Protein 3OQV (pdb70)

Foldseek 3Di:
DAAEEEAEAELQDPCDFLVNLLLVVVVCLVPYQAYEYEYELPLQLLLVVQLPDDSVVSVVVSVVSVVVVVVSNVVSLVVVNPPSVSYHYYYLVVLCPDPLLVVLLVVLVCCCVPPPQQVVLLQQLLCLCLCRDDDDGHDDDPSSSVSSSVSSSSCVSCQQPVCSSVVIQAYEYEDEPSHSVVSSVPTDDPDHRDHRYHYHYDDSVVSVVVD

B-factor: mean 37.39, std 11.3, range [19.03, 80.14]

Nearest PDB structures (foldseek):
  3oqv-assembly1_A  TM=1.005E+00  e=9.064E-40  Streptomyces noursei
  4q24-assembly1_A  TM=9.552E-01  e=2.285E-30  Streptomyces noursei
  2x9q-assembly3_A  TM=8.615E-01  e=7.062E-17  Mycobacterium tuberculosis H37Rv
  2x9q-assembly3_B  TM=8.420E-01  e=9.611E-14  Mycobacterium tuberculosis H37Rv
  3oqj-assembly2_B  TM=8.227E-01  e=4.365E-14  Bacillus licheniformis DSM 13 = ATCC 14580

Sequence (211 aa):
RGEHALIGISAGNSYFSQKNTVMLLQWAGQRFERTDVVYVDTHIDEMLIADGRSAQEAERSVKRTLKDLRRRLRRSLESVGDHAERFRVRSLSELQETPEYRRAVRERTDRAFEEDAEFATACEDMVRAVVMNRPGDGVGISAEHLRAGLNYVLAEAPLFADSPGVFSVPSSVLCYHIDTPITAFLSRREGFRAAEGQAYVVVRPQELADAA

Structure (mmCIF, N/CA/C/O backbone):
data_3OQV
#
_entry.id   3OQV
#
_cell.length_a   97.170
_cell.length_b   97.170
_cell.length_c   45.460
_cell.angle_alpha   90.00
_cell.angle_beta   90.00
_cell.angle_gamma   90.00
#
_symmetry.space_group_name_H-M   'I 4'
#
loop_
_entity.id
_entity.type
_entity.pdbx_description
1 polymer AlbC
2 non-polymer 'DITHIANE DIOL'
3 non-polymer 'PHOSPHATE ION'
4 water water
#
loop_
_atom_site.group_PDB
_atom_site.id
_atom_site.type_symbol
_atom_site.label_atom_id
_atom_site.label_alt_id
_atom_site.label_comp_id
_atom_site.label_asym_id
_atom_site.label_entity_id
_atom_site.label_seq_id
_atom_site.pdbx_PDB_ins_code
_atom_site.Cartn_x
_atom_site.Cartn_y
_atom_site.Cartn_z
_atom_site.occupancy
_atom_site.B_iso_or_equiv
_atom_site.auth_seq_id
_atom_site.auth_comp_id
_atom_site.auth_asym_id
_atom_site.auth_atom_id
_atom_site.pdbx_PDB_model_num
ATOM 1 N N . ARG A 1 28 ? -14.866 -11.833 -0.406 1.00 54.48 28 ARG A N 1
ATOM 2 C CA . ARG A 1 28 ? -16.192 -11.154 -0.419 1.00 53.25 28 ARG A CA 1
ATOM 3 C C . ARG A 1 28 ? -17.341 -12.138 -0.181 1.00 52.75 28 ARG A C 1
ATOM 4 O O . ARG A 1 28 ? -18.321 -11.799 0.480 1.00 54.74 28 ARG A O 1
ATOM 6 N N . GLY A 1 29 ? -17.228 -13.349 -0.726 1.00 49.09 29 GLY A N 1
ATOM 7 C CA . GLY A 1 29 ? -18.237 -14.386 -0.498 1.00 45.84 29 GLY A CA 1
ATOM 8 C C . GLY A 1 29 ? -18.284 -14.842 0.953 1.00 43.29 29 GLY A C 1
ATOM 9 O O . GLY A 1 29 ? -17.335 -14.613 1.709 1.00 44.64 29 GLY A O 1
ATOM 10 N N . GLU A 1 30 ? -19.384 -15.479 1.354 1.00 38.92 30 GLU A N 1
ATOM 11 C CA . GLU A 1 30 ? -19.546 -15.901 2.750 1.00 36.74 30 GLU A CA 1
ATOM 12 C C . GLU A 1 30 ? -18.754 -17.174 3.055 1.00 32.75 30 GLU A C 1
ATOM 13 O O . GLU A 1 30 ? -17.880 -17.183 3.928 1.00 33.89 30 GLU A O 1
ATOM 19 N N . HIS A 1 31 ? -19.148 -18.273 2.425 1.00 28.01 31 HIS A N 1
ATOM 20 C CA . HIS A 1 31 ? -18.655 -19.583 2.825 1.00 25.68 31 HIS A CA 1
ATOM 21 C C . HIS A 1 31 ? -18.448 -20.456 1.603 1.00 26.05 31 HIS A C 1
ATOM 22 O O . HIS A 1 31 ? -19.312 -20.519 0.728 1.00 26.03 31 HIS A O 1
ATOM 29 N N . ALA A 1 32 ? -17.329 -21.171 1.574 1.00 23.56 32 ALA A N 1
ATOM 30 C CA . ALA A 1 32 ? -17.129 -22.234 0.597 1.00 25.78 32 ALA A CA 1
ATOM 31 C C . ALA A 1 32 ? -16.928 -23.570 1.282 1.00 25.09 32 ALA A C 1
ATOM 32 O O . ALA A 1 32 ? -16.331 -23.659 2.368 1.00 24.87 32 ALA A O 1
ATOM 34 N N . LEU A 1 33 ? -17.421 -24.615 0.631 1.00 23.74 33 LEU A N 1
ATOM 35 C CA . LEU A 1 33 ? -17.103 -25.976 1.018 1.00 22.00 33 LEU A CA 1
ATOM 36 C C . LEU A 1 33 ? -16.249 -26.649 -0.067 1.00 22.64 33 LEU A C 1
ATOM 37 O O . LEU A 1 33 ? -16.609 -26.662 -1.251 1.00 20.22 33 LEU A O 1
ATOM 42 N N . ILE A 1 34 ? -15.112 -27.193 0.351 1.00 20.80 34 ILE A N 1
ATOM 43 C CA . ILE A 1 34 ? -14.287 -28.050 -0.506 1.00 23.43 34 ILE A CA 1
ATOM 44 C C . ILE A 1 34 ? -14.335 -29.483 -0.002 1.00 24.39 34 ILE A C 1
ATOM 45 O O . ILE A 1 34 ? -13.783 -29.789 1.063 1.00 22.26 34 ILE A O 1
ATOM 50 N N . GLY A 1 35 ? -15.104 -30.322 -0.695 1.00 25.13 35 GLY A N 1
ATOM 51 C CA . GLY A 1 35 ? -15.256 -31.708 -0.305 1.00 24.82 35 GLY A CA 1
ATOM 52 C C . GLY A 1 35 ? -14.248 -32.540 -1.065 1.00 28.32 35 GLY A C 1
ATOM 53 O O . GLY A 1 35 ? -14.050 -32.337 -2.261 1.00 29.03 35 GLY A O 1
ATOM 54 N N . ILE A 1 36 ? -13.529 -33.395 -0.340 1.00 26.48 36 ILE A N 1
ATOM 55 C CA . ILE A 1 36 ? -12.431 -34.155 -0.907 1.00 26.95 36 ILE A CA 1
ATOM 56 C C . ILE A 1 36 ? -12.716 -35.639 -0.708 1.00 27.76 36 ILE A C 1
ATOM 57 O O . ILE A 1 36 ? -12.677 -36.133 0.409 1.00 25.23 36 ILE A O 1
ATOM 62 N N . SER A 1 37 ? -13.067 -36.335 -1.783 1.00 29.26 37 SER A N 1
ATOM 63 C CA . SER A 1 37 ? -13.302 -37.759 -1.687 1.00 32.82 37 SER A CA 1
ATOM 64 C C . SER A 1 37 ? -11.984 -38.498 -1.834 1.00 35.32 37 SER A C 1
ATOM 65 O O . SER A 1 37 ? -11.051 -37.999 -2.455 1.00 37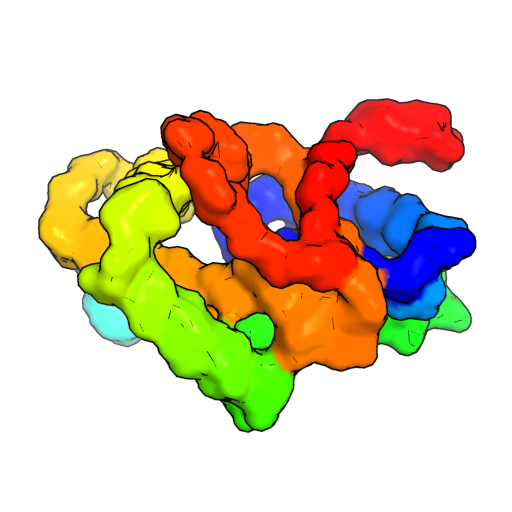.40 37 SER A O 1
ATOM 68 N N . ALA A 1 38 ? -11.903 -39.676 -1.232 1.00 39.03 38 ALA A N 1
ATOM 69 C CA . ALA A 1 38 ? -10.718 -40.505 -1.365 1.00 42.78 38 ALA A CA 1
ATOM 70 C C . ALA A 1 38 ? -10.549 -40.964 -2.815 1.00 45.70 38 ALA A C 1
ATOM 71 O O . ALA A 1 38 ? -9.436 -41.245 -3.256 1.00 49.36 38 ALA A O 1
ATOM 73 N N . GLY A 1 39 ? -11.640 -40.944 -3.578 1.00 46.67 39 GLY A N 1
ATOM 74 C CA . GLY A 1 39 ? -11.586 -41.251 -5.010 1.00 50.29 39 GLY A CA 1
ATOM 75 C C . GLY A 1 39 ? -10.948 -40.175 -5.878 1.00 50.36 39 GLY A C 1
ATOM 76 O O . GLY A 1 39 ? -10.192 -40.481 -6.797 1.00 51.50 39 GLY A O 1
ATOM 77 N N . ASN A 1 40 ? -11.259 -38.913 -5.591 1.00 49.27 40 ASN A N 1
ATOM 78 C CA . ASN A 1 40 ? -11.260 -37.855 -6.612 1.00 47.30 40 ASN A CA 1
ATOM 79 C C . ASN A 1 40 ? -9.846 -37.401 -6.988 1.00 47.67 40 ASN A C 1
ATOM 80 O O . ASN A 1 40 ? -9.204 -36.672 -6.231 1.00 45.06 40 ASN A O 1
ATOM 85 N N . SER A 1 41 ? -9.345 -37.858 -8.134 1.00 46.94 41 SER A N 1
ATOM 86 C CA . SER A 1 41 ? -7.917 -37.721 -8.417 1.00 49.33 41 SER A CA 1
ATOM 87 C C . SER A 1 41 ? -7.554 -36.287 -8.816 1.00 50.24 41 SER A C 1
ATOM 88 O O . SER A 1 41 ? -6.378 -35.943 -8.939 1.00 51.89 41 SER A O 1
ATOM 91 N N . TYR A 1 42 ? -8.569 -35.440 -8.958 1.00 47.45 42 TYR A N 1
ATOM 92 C CA . TYR A 1 42 ? -8.362 -34.005 -9.047 0.50 47.95 42 TYR A CA 1
ATOM 93 C C . TYR A 1 42 ? -7.477 -33.502 -7.919 1.00 46.32 42 TYR A C 1
ATOM 94 O O . TYR A 1 42 ? -6.673 -32.591 -8.114 1.00 46.45 42 TYR A O 1
ATOM 103 N N . PHE A 1 43 ? -7.637 -34.092 -6.737 1.00 45.48 43 PHE A N 1
ATOM 104 C CA . PHE A 1 43 ? -7.007 -33.574 -5.520 1.00 44.64 43 PHE A CA 1
ATOM 105 C C . PHE A 1 43 ? -5.598 -34.135 -5.305 1.00 45.47 43 PHE A C 1
ATOM 106 O O . PHE A 1 43 ? -5.311 -34.797 -4.304 1.00 43.87 43 PHE A O 1
ATOM 114 N N . SER A 1 44 ? -4.727 -33.863 -6.271 1.00 45.13 44 SER A N 1
ATOM 115 C CA . SER A 1 44 ? -3.292 -33.779 -6.027 1.00 44.53 44 SER A CA 1
ATOM 116 C C . SER A 1 44 ? -2.949 -32.618 -5.096 1.00 44.57 44 SER A C 1
ATOM 117 O O . SER A 1 44 ? -3.737 -31.681 -4.927 1.00 42.46 44 SER A O 1
ATOM 120 N N . GLN A 1 45 ? -1.737 -32.640 -4.553 1.00 44.59 45 GLN A N 1
ATOM 121 C CA . GLN A 1 45 ? -1.252 -31.499 -3.792 1.00 45.18 45 GLN A CA 1
ATOM 122 C C . GLN A 1 45 ? -1.306 -30.215 -4.612 1.00 45.62 45 GLN A C 1
ATOM 123 O O . GLN A 1 45 ? -1.805 -29.192 -4.137 1.00 44.92 45 GLN A O 1
ATOM 129 N N . LYS A 1 46 ? -0.780 -30.268 -5.833 1.00 44.47 46 LYS A N 1
ATOM 130 C CA . LYS A 1 46 ? -0.785 -29.103 -6.706 1.00 45.66 46 LYS A CA 1
ATOM 131 C C . LYS A 1 46 ? -2.179 -28.508 -6.846 1.00 43.93 46 LYS A C 1
ATOM 132 O O . LYS A 1 46 ? -2.365 -27.302 -6.691 1.00 44.50 46 LYS A O 1
ATOM 138 N N . ASN A 1 47 ? -3.158 -29.353 -7.150 1.00 41.49 47 ASN A N 1
ATOM 139 C CA . ASN A 1 47 ? -4.518 -28.875 -7.370 1.00 41.17 47 ASN A CA 1
ATOM 140 C C . ASN A 1 47 ? -5.205 -28.423 -6.086 1.00 38.51 47 ASN A C 1
ATOM 141 O O . ASN A 1 47 ? -6.010 -27.487 -6.101 1.00 39.58 47 ASN A O 1
ATOM 146 N N . THR A 1 48 ? -4.895 -29.099 -4.984 1.00 36.56 48 THR A N 1
ATOM 147 C CA . THR A 1 48 ? -5.417 -28.713 -3.680 1.00 35.37 48 THR A CA 1
ATOM 148 C C . THR A 1 48 ? -4.941 -27.316 -3.299 1.00 36.92 48 THR A C 1
ATOM 149 O O . THR A 1 48 ? -5.751 -26.447 -2.951 1.00 34.79 48 THR A O 1
ATOM 153 N N . VAL A 1 49 ? -3.644 -27.075 -3.464 1.00 35.27 49 VAL A N 1
ATOM 154 C CA . VAL A 1 49 ? -3.065 -25.787 -3.106 1.00 37.48 49 VAL A CA 1
ATOM 155 C C . VAL A 1 49 ? -3.712 -24.638 -3.874 1.00 37.95 49 VAL A C 1
ATOM 156 O O . VAL A 1 49 ? -4.106 -23.633 -3.278 1.00 37.42 49 VAL A O 1
ATOM 160 N N . MET A 1 50 ? -3.854 -24.799 -5.188 1.00 37.37 50 MET A N 1
ATOM 161 C CA . MET A 1 50 ? -4.457 -23.750 -6.010 1.00 37.77 50 MET A CA 1
ATOM 162 C C . MET A 1 50 ? -5.904 -23.481 -5.597 1.00 36.15 50 MET A C 1
ATOM 163 O O . MET A 1 50 ? -6.346 -22.333 -5.565 1.00 35.79 50 MET A O 1
ATOM 168 N N . LEU A 1 51 ? -6.638 -24.545 -5.292 1.00 32.39 51 LEU A N 1
ATOM 169 C CA . LEU A 1 51 ? -8.029 -24.418 -4.888 1.00 32.64 51 LEU A CA 1
ATOM 170 C C . LEU A 1 51 ? -8.170 -23.731 -3.526 1.00 32.81 51 LEU A C 1
ATOM 171 O O . LEU A 1 51 ? -9.022 -22.855 -3.345 1.00 29.99 51 LEU A O 1
ATOM 176 N N . LEU A 1 52 ? -7.345 -24.143 -2.569 1.00 30.15 52 LEU A N 1
ATOM 177 C CA . LEU A 1 52 ? -7.288 -23.484 -1.270 1.00 31.39 52 LEU A CA 1
ATOM 178 C C . LEU A 1 52 ? -6.995 -21.990 -1.395 1.00 33.86 52 LEU A C 1
ATOM 179 O O . LEU A 1 52 ? -7.613 -21.167 -0.711 1.00 32.26 52 LEU A O 1
ATOM 184 N N . GLN A 1 53 ? -6.050 -21.641 -2.264 1.00 35.58 53 GLN A N 1
ATOM 185 C CA . GLN A 1 53 ? -5.670 -20.248 -2.445 1.00 37.65 53 GLN A CA 1
ATOM 186 C C . GLN A 1 53 ? -6.824 -19.480 -3.078 1.00 38.07 53 GLN A C 1
ATOM 187 O O . GLN A 1 53 ? -7.174 -18.383 -2.646 1.00 38.38 53 GLN A O 1
ATOM 193 N N . TRP A 1 54 ? -7.409 -20.074 -4.108 1.00 38.52 54 TRP A N 1
ATOM 194 C CA . TRP A 1 54 ? -8.558 -19.490 -4.773 1.00 39.96 54 TRP A CA 1
ATOM 195 C C . TRP A 1 54 ? -9.671 -19.186 -3.777 1.00 40.17 54 TRP A C 1
ATOM 196 O O . TRP A 1 54 ? -10.237 -18.093 -3.788 1.00 40.84 54 TRP A O 1
ATOM 207 N N . ALA A 1 55 ? -9.976 -20.150 -2.912 1.00 39.10 55 ALA A N 1
ATOM 208 C CA . ALA A 1 55 ? -11.074 -19.995 -1.961 1.00 39.01 55 ALA A CA 1
ATOM 209 C C . ALA A 1 55 ? -10.707 -19.018 -0.856 1.00 40.26 55 ALA A C 1
ATOM 210 O O . ALA A 1 55 ? -11.526 -18.183 -0.457 1.00 40.88 55 ALA A O 1
ATOM 212 N N . GLY A 1 56 ? -9.472 -19.122 -0.370 1.00 40.25 56 GLY A N 1
ATOM 213 C CA . GLY A 1 56 ? -8.947 -18.186 0.618 1.00 40.92 56 GLY A CA 1
ATOM 214 C C . GLY A 1 56 ? -9.073 -16.732 0.201 1.00 43.40 56 GLY A C 1
ATOM 215 O O . GLY A 1 56 ? -9.116 -15.837 1.051 1.00 44.37 56 GLY A O 1
ATOM 216 N N . GLN A 1 57 ? -9.113 -16.484 -1.104 1.00 42.54 57 GLN A N 1
ATOM 217 C CA . GLN A 1 57 ? -9.206 -15.111 -1.600 1.00 43.66 57 GLN A CA 1
ATOM 218 C C . GLN A 1 57 ? -10.644 -14.648 -1.783 1.00 42.53 57 GLN A C 1
ATOM 219 O O . GLN A 1 57 ? -10.911 -13.450 -1.825 1.00 43.56 57 GLN A O 1
ATOM 225 N N . ARG A 1 58 ? -11.567 -15.596 -1.908 1.00 37.88 58 ARG A N 1
ATOM 226 C CA . ARG A 1 58 ? -12.919 -15.282 -2.351 1.00 37.44 58 ARG A CA 1
ATOM 227 C C . ARG A 1 58 ? -13.951 -15.412 -1.231 1.00 34.59 58 ARG A C 1
ATOM 228 O O . ARG A 1 58 ? -15.044 -14.856 -1.328 1.00 36.48 58 ARG A O 1
ATOM 236 N N . PHE A 1 59 ? -13.587 -16.101 -0.154 1.00 31.77 59 PHE A N 1
ATOM 237 C CA . PHE A 1 59 ? -14.566 -16.480 0.870 1.00 31.83 59 PHE A CA 1
ATOM 238 C C . PHE A 1 59 ? -14.071 -16.158 2.277 1.00 31.98 59 PHE A C 1
ATOM 239 O O . PHE A 1 59 ? -12.895 -16.344 2.593 1.00 31.33 59 PHE A O 1
ATOM 247 N N . GLU A 1 60 ? -14.975 -15.627 3.094 1.00 31.65 60 GLU A N 1
ATOM 248 C CA . GLU A 1 60 ? -14.709 -15.340 4.503 1.00 31.22 60 GLU A CA 1
ATOM 249 C C . GLU A 1 60 ? -14.360 -16.590 5.297 1.00 32.12 60 GLU A C 1
ATOM 250 O O . GLU A 1 60 ? -13.456 -16.568 6.132 1.00 32.54 60 GLU A O 1
ATOM 252 N N . ARG A 1 61 ? -15.105 -17.667 5.063 1.00 29.85 61 ARG A N 1
ATOM 253 C CA . ARG A 1 61 ? -14.860 -18.938 5.734 1.00 30.76 61 ARG A CA 1
ATOM 254 C C . ARG A 1 61 ? -14.818 -20.065 4.715 1.00 31.22 61 ARG A C 1
ATOM 255 O O . ARG A 1 61 ? -15.528 -20.036 3.718 1.00 29.01 61 ARG A O 1
ATOM 263 N N . THR A 1 62 ? -14.030 -21.094 4.991 1.00 30.34 62 THR A N 1
ATOM 264 C CA . THR A 1 62 ? -13.986 -22.256 4.101 1.00 30.58 62 THR A CA 1
ATOM 265 C C . THR A 1 62 ? -13.911 -23.512 4.950 1.00 31.98 62 THR A C 1
ATOM 266 O O . THR A 1 62 ? -13.095 -23.582 5.880 1.00 32.21 62 THR A O 1
ATOM 270 N N . ASP A 1 63 ? -14.816 -24.458 4.707 1.00 27.60 63 ASP A N 1
ATOM 271 C CA . ASP A 1 63 ? -14.670 -25.783 5.301 1.00 27.87 63 ASP A CA 1
ATOM 272 C C . ASP A 1 63 ? -14.100 -26.756 4.293 1.00 26.90 63 ASP A C 1
ATOM 273 O O . ASP A 1 63 ? -14.466 -26.729 3.123 1.00 25.26 63 ASP A O 1
ATOM 278 N N . VAL A 1 64 ? -13.142 -27.559 4.738 1.00 25.05 64 VAL A N 1
ATOM 279 C CA . VAL A 1 64 ? -12.622 -28.654 3.931 1.00 23.70 64 VAL A CA 1
ATOM 280 C C . VAL A 1 64 ? -13.020 -29.954 4.611 1.00 23.92 64 VAL A C 1
ATOM 281 O O . VAL A 1 64 ? -12.749 -30.158 5.806 1.00 27.41 64 VAL A O 1
ATOM 285 N N . VAL A 1 65 ? -13.781 -30.769 3.898 1.00 22.57 65 VAL A N 1
ATOM 286 C CA . VAL A 1 65 ? -14.283 -32.003 4.467 1.00 21.98 65 VAL A CA 1
ATOM 287 C C . VAL A 1 65 ? -13.778 -33.139 3.605 1.00 24.87 65 VAL A C 1
ATOM 288 O O . VAL A 1 65 ? -14.026 -33.182 2.401 1.00 24.24 65 VAL A O 1
ATOM 292 N N . TYR A 1 66 ? -13.022 -34.042 4.216 1.00 22.16 66 TYR A N 1
ATOM 293 C CA . TYR A 1 66 ? -12.616 -35.234 3.507 1.00 24.49 66 TYR A CA 1
ATOM 294 C C . TYR A 1 66 ? -13.473 -36.440 3.899 1.00 22.92 66 TYR A C 1
ATOM 295 O O . TYR A 1 66 ? -13.882 -36.586 5.052 1.00 21.16 66 TYR A O 1
ATOM 304 N N . VAL A 1 67 ? -13.887 -37.200 2.896 1.00 25.29 67 VAL A N 1
ATOM 305 C CA . VAL A 1 67 ? -14.929 -38.202 3.098 1.00 25.61 67 VAL A CA 1
ATOM 306 C C . VAL A 1 67 ? -14.291 -39.538 3.467 1.00 28.14 67 VAL A C 1
ATOM 307 O O . VAL A 1 67 ? -13.702 -40.214 2.625 1.00 29.45 67 VAL A O 1
ATOM 311 N N . ASP A 1 68 ? -14.396 -39.895 4.739 1.00 26.71 68 ASP A N 1
ATOM 312 C CA . ASP A 1 68 ? -13.703 -41.053 5.282 1.00 28.67 68 ASP A CA 1
ATOM 313 C C . ASP A 1 68 ? -14.693 -42.172 5.597 1.00 29.51 68 ASP A C 1
ATOM 314 O O . ASP A 1 68 ? -14.300 -43.231 6.068 1.00 32.51 68 ASP A O 1
ATOM 319 N N . THR A 1 69 ? -15.960 -41.968 5.244 1.00 28.22 69 THR A N 1
ATOM 320 C CA . THR A 1 69 ? -17.043 -42.818 5.742 1.00 28.59 69 THR A CA 1
ATOM 321 C C . THR A 1 69 ? -17.544 -43.769 4.661 1.00 29.20 69 THR A C 1
ATOM 322 O O . THR A 1 69 ? -17.672 -43.378 3.493 1.00 27.75 69 THR A O 1
ATOM 326 N N . HIS A 1 70 ? -17.852 -45.004 5.059 1.00 27.32 70 HIS A N 1
ATOM 327 C CA . HIS A 1 70 ? -18.579 -45.955 4.208 1.00 29.53 70 HIS 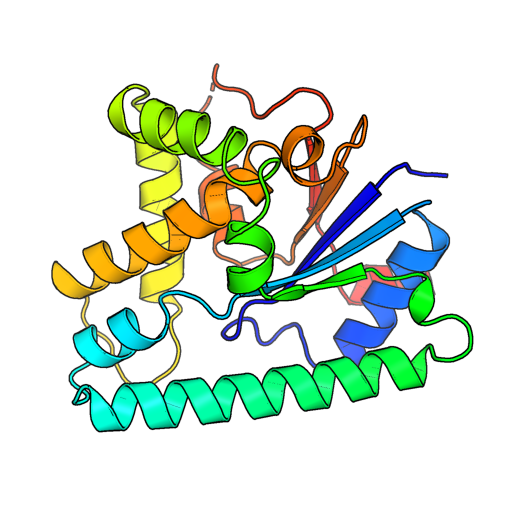A CA 1
ATOM 328 C C . HIS A 1 70 ? -17.741 -46.534 3.071 1.00 30.93 70 HIS A C 1
ATOM 329 O O . HIS A 1 70 ? -18.253 -47.282 2.241 1.00 34.10 70 HIS A O 1
ATOM 336 N N . ILE A 1 71 ? -16.462 -46.170 3.013 1.00 30.56 71 ILE A N 1
ATOM 337 C CA . ILE A 1 71 ? -15.588 -46.643 1.941 1.00 30.26 71 ILE A CA 1
ATOM 338 C C . ILE A 1 71 ? -15.395 -48.147 2.024 1.00 31.45 71 ILE A C 1
ATOM 339 O O . ILE A 1 71 ? -15.357 -48.832 1.003 1.00 31.18 71 ILE A O 1
ATOM 344 N N . ASP A 1 72 ? -15.285 -48.663 3.245 1.00 30.82 72 ASP A N 1
ATOM 345 C CA . ASP A 1 72 ? -15.010 -50.085 3.443 1.00 32.86 72 ASP A CA 1
ATOM 346 C C . ASP A 1 72 ? -16.108 -50.973 2.856 1.00 32.76 72 ASP A C 1
ATOM 347 O O . ASP A 1 72 ? -15.822 -52.018 2.267 1.00 29.94 72 ASP A O 1
ATOM 352 N N . GLU A 1 73 ? -17.355 -50.519 2.948 1.00 32.98 73 GLU A N 1
ATOM 353 C CA . GLU A 1 73 ? -18.489 -51.260 2.396 1.00 31.87 73 GLU A CA 1
ATOM 354 C C . GLU A 1 73 ? -18.367 -51.479 0.893 1.00 32.75 73 GLU A C 1
ATOM 355 O O . GLU A 1 73 ? -18.848 -52.477 0.361 1.00 33.20 73 GLU A O 1
ATOM 361 N N . MET A 1 74 ? -17.736 -50.534 0.205 1.00 32.40 74 MET A N 1
ATOM 362 C CA . MET A 1 74 ? -17.587 -50.627 -1.237 1.00 32.82 74 MET A CA 1
ATOM 363 C C . MET A 1 74 ? -16.506 -51.642 -1.572 1.00 34.28 74 MET A C 1
ATOM 364 O O . MET A 1 74 ? -16.636 -52.410 -2.523 1.00 36.14 74 MET A O 1
ATOM 369 N N . LEU A 1 75 ? -15.440 -51.646 -0.779 1.00 34.60 75 LEU A N 1
ATOM 370 C CA . LEU A 1 75 ? -14.369 -52.618 -0.958 1.00 35.83 75 LEU A CA 1
ATOM 371 C C . LEU A 1 75 ? -14.870 -54.032 -0.682 1.00 36.24 75 LEU A C 1
ATOM 372 O O . LEU A 1 75 ? -14.480 -54.985 -1.354 1.00 38.24 75 LEU A O 1
ATOM 377 N N . ILE A 1 76 ? -15.753 -54.156 0.300 1.00 34.65 76 ILE A N 1
ATOM 378 C CA . ILE A 1 76 ? -16.381 -55.428 0.597 1.00 36.77 76 ILE A CA 1
ATOM 379 C C . ILE A 1 76 ? -17.291 -55.914 -0.533 1.00 39.04 76 ILE A C 1
ATOM 380 O O . ILE A 1 76 ? -17.173 -57.060 -0.976 1.00 38.98 76 ILE A O 1
ATOM 385 N N . ALA A 1 77 ? -18.135 -55.022 -1.050 1.00 37.07 77 ALA A N 1
ATOM 386 C CA . ALA A 1 77 ? -18.853 -55.272 -2.304 1.00 38.21 77 ALA A CA 1
ATOM 387 C C . ALA A 1 77 ? -17.948 -55.834 -3.404 1.00 38.61 77 ALA A C 1
ATOM 388 O O . ALA A 1 77 ? -18.357 -56.706 -4.169 1.00 38.66 77 ALA A O 1
ATOM 390 N N . ASP A 1 78 ? -16.729 -55.310 -3.501 1.00 39.20 78 ASP A N 1
ATOM 391 C CA . ASP A 1 78 ? -15.811 -55.707 -4.560 1.00 41.23 78 ASP A CA 1
ATOM 392 C C . ASP A 1 78 ? -15.257 -57.106 -4.310 1.00 43.48 78 ASP A C 1
ATOM 393 O O . ASP A 1 78 ? -14.791 -57.774 -5.239 1.00 44.56 78 ASP A O 1
ATOM 398 N N . GLY A 1 79 ? -15.303 -57.541 -3.055 1.00 42.52 79 GLY A N 1
ATOM 399 C CA . GLY A 1 79 ? -14.975 -58.922 -2.711 1.00 43.63 79 GLY A CA 1
ATOM 400 C C . GLY A 1 79 ? -13.798 -59.047 -1.761 1.00 42.96 79 GLY A C 1
ATOM 401 O O . GLY A 1 79 ? -13.282 -60.144 -1.543 1.00 41.68 79 GLY A O 1
ATOM 402 N N . ARG A 1 80 ? -13.395 -57.938 -1.147 1.00 41.32 80 ARG A N 1
ATOM 403 C CA . ARG A 1 80 ? -12.384 -57.999 -0.103 1.00 41.15 80 ARG A CA 1
ATOM 404 C C . ARG A 1 80 ? -13.015 -58.388 1.225 1.00 40.26 80 ARG A C 1
ATOM 405 O O . ARG A 1 80 ? -14.160 -58.038 1.505 1.00 39.59 80 ARG A O 1
ATOM 413 N N . SER A 1 81 ? -12.259 -59.114 2.041 1.00 38.38 81 SER A N 1
ATOM 414 C CA . SER A 1 81 ? -12.640 -59.366 3.427 1.00 40.15 81 SER A CA 1
ATOM 415 C C . SER A 1 81 ? -12.761 -58.072 4.218 1.00 39.39 81 SER A C 1
ATOM 416 O O . SER A 1 81 ? -12.287 -57.014 3.786 1.00 39.93 81 SER A O 1
ATOM 419 N N . ALA A 1 82 ? -13.387 -58.157 5.387 1.00 39.69 82 ALA A N 1
ATOM 420 C CA . ALA A 1 82 ? -13.498 -57.005 6.273 1.00 38.54 82 ALA A CA 1
ATOM 421 C C . ALA A 1 82 ? -12.119 -56.493 6.683 1.00 37.93 82 ALA A C 1
ATOM 422 O O . ALA A 1 82 ? -11.889 -55.292 6.737 1.00 38.35 82 ALA A O 1
ATOM 424 N N . GLN A 1 83 ? -11.201 -57.412 6.959 1.00 37.76 83 GLN A N 1
ATOM 425 C CA . GLN A 1 83 ? -9.880 -57.032 7.436 1.00 39.22 83 GLN A CA 1
ATOM 426 C C . GLN A 1 83 ? -9.072 -56.348 6.339 1.00 38.24 83 GLN A C 1
ATOM 427 O O . GLN A 1 83 ? -8.368 -55.369 6.594 1.00 37.46 83 GLN A O 1
ATOM 433 N N . GLU A 1 84 ? -9.174 -56.871 5.121 1.00 37.78 84 GLU A N 1
ATOM 434 C CA . GLU A 1 84 ? -8.514 -56.266 3.970 1.00 37.48 84 GLU A CA 1
ATOM 435 C C . GLU A 1 84 ? -9.053 -54.859 3.711 1.00 35.99 84 GLU A C 1
ATOM 436 O O . GLU A 1 84 ? -8.296 -53.944 3.389 1.00 35.07 84 GLU A O 1
ATOM 442 N N . ALA A 1 85 ? -10.365 -54.698 3.841 1.00 35.16 85 ALA A N 1
ATOM 443 C CA . ALA A 1 85 ? -11.012 -53.427 3.502 1.00 37.44 85 ALA A CA 1
ATOM 444 C C . ALA A 1 85 ? -10.673 -52.346 4.519 1.00 37.41 85 ALA A C 1
ATOM 445 O O . ALA A 1 85 ? -10.472 -51.181 4.159 1.00 37.25 85 ALA A O 1
ATOM 447 N N . GLU A 1 86 ? -10.592 -52.738 5.786 1.00 39.98 86 GLU A N 1
ATOM 448 C CA . GLU A 1 86 ? -10.244 -51.797 6.845 1.00 39.17 86 GLU A CA 1
ATOM 449 C C . GLU A 1 86 ? -8.782 -51.384 6.741 1.00 37.30 86 GLU A C 1
ATOM 450 O O . GLU A 1 86 ? -8.468 -50.200 6.845 1.00 33.73 86 GLU A O 1
ATOM 456 N N . ARG A 1 87 ? -7.911 -52.341 6.404 1.00 35.79 87 ARG A N 1
ATOM 457 C CA . ARG A 1 87 ? -6.513 -52.037 6.105 1.00 35.48 87 ARG A CA 1
ATOM 458 C C . ARG A 1 87 ? -6.379 -51.083 4.913 1.00 33.52 87 ARG A C 1
ATOM 459 O O . ARG A 1 87 ? -5.626 -50.113 4.973 1.00 33.14 87 ARG A O 1
ATOM 467 N N . SER A 1 88 ? -7.083 -51.379 3.823 1.00 32.37 88 SER A N 1
ATOM 468 C CA . SER A 1 88 ? -7.063 -50.513 2.649 1.00 32.33 88 SER A CA 1
ATOM 469 C C . SER A 1 88 ? -7.531 -49.089 2.961 1.00 32.39 88 SER A C 1
ATOM 470 O O . SER A 1 88 ? -6.849 -48.106 2.634 1.00 31.26 88 SER A O 1
ATOM 473 N N . VAL A 1 89 ? -8.683 -48.987 3.613 1.00 31.26 89 VAL A N 1
ATOM 474 C CA . VAL A 1 89 ? -9.242 -47.684 3.973 1.00 30.83 89 VAL A CA 1
ATOM 475 C C . VAL A 1 89 ? -8.284 -46.899 4.858 1.00 30.34 89 VAL A C 1
ATOM 476 O O . VAL A 1 89 ? -7.996 -45.729 4.595 1.00 30.58 89 VAL A O 1
ATOM 480 N N . LYS A 1 90 ? -7.740 -47.561 5.877 1.00 31.45 90 LYS A N 1
ATOM 481 C CA . LYS A 1 90 ? -6.811 -46.896 6.767 1.00 30.24 90 LYS A CA 1
ATOM 482 C C . LYS A 1 90 ? -5.676 -46.289 5.965 1.00 32.57 90 LYS A C 1
ATOM 483 O O . LYS A 1 90 ? -5.250 -45.167 6.235 1.00 30.29 90 LYS A O 1
ATOM 489 N N . ARG A 1 91 ? -5.129 -47.074 5.039 1.00 29.88 91 ARG A N 1
ATOM 490 C CA . ARG A 1 91 ? -3.994 -46.630 4.261 1.00 34.32 91 ARG A CA 1
ATOM 491 C C . ARG A 1 91 ? -4.363 -45.472 3.346 1.00 32.80 91 ARG A C 1
ATOM 492 O O . ARG A 1 91 ? -3.602 -44.519 3.186 1.00 34.34 91 ARG A O 1
ATOM 500 N N . THR A 1 92 ? -5.500 -45.609 2.684 1.00 32.99 92 THR A N 1
ATOM 501 C CA . THR A 1 92 ? -5.992 -44.579 1.772 1.00 33.94 92 THR A CA 1
ATOM 502 C C . THR A 1 92 ? -6.178 -43.264 2.523 1.00 31.54 92 THR A C 1
ATOM 503 O O . THR A 1 92 ? -5.767 -42.199 2.055 1.00 31.79 92 THR A O 1
ATOM 507 N N . LEU A 1 93 ? -6.703 -43.356 3.736 1.00 29.46 93 LEU A N 1
ATOM 508 C CA . LEU A 1 93 ? -6.948 -42.159 4.523 1.00 28.72 93 LEU A CA 1
ATOM 509 C C . LEU A 1 93 ? -5.673 -41.564 5.084 1.00 28.48 93 LEU A C 1
ATOM 510 O O . LEU A 1 93 ? -5.575 -40.349 5.241 1.00 27.55 93 LEU A O 1
ATOM 515 N N . LYS A 1 94 ? -4.688 -42.409 5.388 1.00 28.68 94 LYS A N 1
ATOM 516 C CA . LYS A 1 94 ? -3.388 -41.893 5.786 1.00 30.34 94 LYS A CA 1
ATOM 517 C C . LYS A 1 94 ? -2.772 -41.069 4.668 1.00 27.97 94 LYS A C 1
ATOM 518 O O . LYS A 1 94 ? -2.186 -40.021 4.921 1.00 28.43 94 LYS A O 1
ATOM 524 N N . ASP A 1 95 ? -2.843 -41.580 3.444 1.00 28.67 95 ASP A N 1
ATOM 525 C CA . ASP A 1 95 ? -2.277 -40.881 2.292 1.00 30.18 95 ASP A CA 1
ATOM 526 C C . ASP A 1 95 ? -3.000 -39.540 2.056 1.00 28.69 95 ASP A C 1
ATOM 527 O O . ASP A 1 95 ? -2.363 -38.489 1.913 1.00 29.05 95 ASP A O 1
ATOM 532 N N . LEU A 1 96 ? -4.327 -39.583 2.060 1.00 28.31 96 LEU A N 1
ATOM 533 C CA . LEU A 1 96 ? -5.153 -38.357 1.969 1.00 28.21 96 LEU A CA 1
ATOM 534 C C . LEU A 1 96 ? -4.785 -37.285 2.998 1.00 27.63 96 LEU A C 1
ATOM 535 O O . LEU A 1 96 ? -4.517 -36.129 2.637 1.00 30.63 96 LEU A O 1
ATOM 540 N N . ARG A 1 97 ? -4.742 -37.665 4.273 1.00 28.61 97 ARG A N 1
ATOM 541 C CA . ARG A 1 97 ? -4.426 -36.724 5.345 1.00 28.13 97 ARG A CA 1
ATOM 542 C C . ARG A 1 97 ? -3.039 -36.129 5.244 1.00 29.46 97 ARG A C 1
ATOM 543 O O . ARG A 1 97 ? -2.865 -34.938 5.481 1.00 30.63 97 ARG A O 1
ATOM 551 N N . ARG A 1 98 ? -2.044 -36.973 4.971 1.00 29.98 98 ARG A N 1
ATOM 552 C CA . ARG A 1 98 ? -0.673 -36.506 4.802 1.00 31.61 98 ARG A CA 1
ATOM 553 C C . ARG A 1 98 ? -0.575 -35.497 3.659 1.00 31.55 98 ARG A C 1
ATOM 554 O O . ARG A 1 98 ? 0.051 -34.441 3.787 1.00 31.65 98 ARG A O 1
ATOM 562 N N . ARG A 1 99 ? -1.223 -35.812 2.546 1.00 30.79 99 ARG A N 1
ATOM 563 C CA . ARG A 1 99 ? -1.194 -34.929 1.391 1.00 31.52 99 ARG A CA 1
ATOM 564 C C . ARG A 1 99 ? -1.917 -33.601 1.703 1.00 30.76 99 ARG A C 1
ATOM 565 O O . ARG A 1 99 ? -1.414 -32.525 1.378 1.00 32.87 99 ARG A O 1
ATOM 573 N N . LEU A 1 100 ? -3.046 -33.684 2.403 1.00 30.48 100 LEU A N 1
ATOM 574 C CA . LEU A 1 100 ? -3.810 -32.490 2.805 1.00 31.69 100 LEU A CA 1
ATOM 575 C C . LEU A 1 100 ? -3.035 -31.627 3.806 1.00 32.68 100 LEU A C 1
ATOM 576 O O . LEU A 1 100 ? -3.042 -30.397 3.727 1.00 34.15 100 LEU A O 1
ATOM 581 N N . ARG A 1 101 ? -2.328 -32.270 4.727 1.00 33.79 101 ARG A N 1
ATOM 582 C CA . ARG A 1 101 ? -1.413 -31.540 5.595 1.00 36.47 101 ARG A CA 1
ATOM 583 C C . ARG A 1 101 ? -0.305 -30.850 4.805 1.00 36.07 101 ARG A C 1
ATOM 584 O O . ARG A 1 101 ? -0.020 -29.675 5.033 1.00 38.07 101 ARG A O 1
ATOM 592 N N . ARG A 1 102 ? 0.233 -31.529 3.795 1.00 36.36 102 ARG A N 1
ATOM 593 C CA . ARG A 1 102 ? 1.237 -30.899 2.938 1.00 36.20 102 ARG A CA 1
ATOM 594 C C . ARG A 1 102 ? 0.667 -29.705 2.175 1.00 37.32 102 ARG A C 1
ATOM 595 O O . ARG A 1 102 ? 1.350 -28.691 1.977 1.00 37.11 102 ARG A O 1
ATOM 603 N N . SER A 1 103 ? -0.581 -29.822 1.739 1.00 34.63 103 SER A N 1
ATOM 604 C CA . SER A 1 103 ? -1.204 -28.748 0.975 1.00 33.39 103 SER A CA 1
ATOM 605 C C . SER A 1 103 ? -1.403 -27.508 1.841 1.00 33.83 103 SER A C 1
ATOM 606 O O . SER A 1 103 ? -1.115 -26.393 1.406 1.00 33.06 103 SER A O 1
ATOM 609 N N . LEU A 1 104 ? -1.815 -27.716 3.089 1.00 34.82 104 LEU A N 1
ATOM 610 C CA . LEU A 1 104 ? -2.053 -26.611 4.018 1.00 38.81 104 LEU A CA 1
ATOM 611 C C . LEU A 1 104 ? -0.745 -25.923 4.408 1.00 43.45 104 LEU A C 1
ATOM 612 O O . LEU A 1 104 ? -0.710 -24.712 4.630 1.00 44.20 104 LEU A O 1
ATOM 617 N N . GLU A 1 105 ? 0.321 -26.711 4.516 1.00 46.54 105 GLU A N 1
ATOM 618 C CA . GLU A 1 105 ? 1.658 -26.168 4.717 1.00 50.83 105 GLU A CA 1
ATOM 619 C C . GLU A 1 105 ? 2.067 -25.268 3.557 1.00 52.21 105 GLU A C 1
ATOM 620 O O . GLU A 1 105 ? 2.690 -24.226 3.764 1.00 53.75 105 GLU A O 1
ATOM 626 N N . SER A 1 106 ? 1.708 -25.662 2.338 1.00 52.25 106 SER A N 1
ATOM 627 C CA . SER A 1 106 ? 2.152 -24.939 1.149 1.00 52.92 106 SER A CA 1
ATOM 628 C C . SER A 1 106 ? 1.436 -23.600 1.017 1.00 55.46 106 SER A C 1
ATOM 629 O O . SER A 1 106 ? 1.890 -22.717 0.289 1.00 56.17 106 SER A O 1
ATOM 632 N N . VAL A 1 107 ? 0.306 -23.460 1.707 1.00 56.11 107 VAL A N 1
ATOM 633 C CA . VAL A 1 107 ? -0.318 -22.153 1.889 1.00 58.13 107 VAL A CA 1
ATOM 634 C C . VAL A 1 107 ? 0.110 -21.497 3.206 1.00 60.86 107 VAL A C 1
ATOM 635 O O . VAL A 1 107 ? 0.603 -20.366 3.212 1.00 63.24 107 VAL A O 1
ATOM 639 N N . GLY A 1 108 ? -0.046 -22.222 4.312 1.00 60.82 108 GLY A N 1
ATOM 640 C CA . GLY A 1 108 ? 0.932 -22.183 5.396 1.00 62.12 108 GLY A CA 1
ATOM 641 C C . GLY A 1 108 ? 0.621 -21.149 6.464 1.00 63.52 108 GLY A C 1
ATOM 642 O O . GLY A 1 108 ? 0.017 -21.467 7.492 1.00 62.24 108 GLY A O 1
ATOM 643 N N . ASP A 1 109 ? 1.042 -19.908 6.224 1.00 64.27 109 ASP A N 1
ATOM 644 C CA . ASP A 1 109 ? 1.154 -18.912 7.289 1.00 64.72 109 ASP A CA 1
ATOM 645 C C . ASP A 1 109 ? -0.209 -18.334 7.663 1.00 63.90 109 ASP A C 1
ATOM 646 O O . ASP A 1 109 ? -0.302 -17.411 8.475 1.00 65.61 109 ASP A O 1
ATOM 648 N N . HIS A 1 110 ? -1.263 -18.867 7.053 1.00 60.48 110 HIS A N 1
ATOM 649 C CA . HIS A 1 110 ? -2.600 -18.767 7.622 1.00 57.86 110 HIS A CA 1
ATOM 650 C C . HIS A 1 110 ? -3.447 -19.986 7.242 1.00 54.40 110 HIS A C 1
ATOM 651 O O . HIS A 1 110 ? -4.505 -19.861 6.623 1.00 53.44 110 HIS A O 1
ATOM 653 N N . ALA A 1 111 ? -2.976 -21.163 7.642 1.00 49.80 111 ALA A N 1
ATOM 654 C CA . ALA A 1 111 ? -3.671 -22.418 7.370 1.00 44.15 111 ALA A CA 1
ATOM 655 C C . ALA A 1 111 ? -4.897 -22.576 8.265 1.00 40.90 111 ALA A C 1
ATOM 656 O O . ALA A 1 111 ? -5.819 -23.330 7.950 1.00 38.61 111 ALA A O 1
ATOM 658 N N . GLU A 1 112 ? -4.884 -21.875 9.393 1.00 40.49 112 GLU A N 1
ATOM 659 C CA . GLU A 1 112 ? -6.023 -21.848 10.299 1.00 40.36 112 GLU A CA 1
ATOM 660 C C . GLU A 1 112 ? -7.191 -21.075 9.699 1.00 40.12 112 GLU A C 1
ATOM 661 O O . GLU A 1 112 ? -8.270 -21.019 10.295 1.00 42.39 112 GLU A O 1
ATOM 667 N N . ARG A 1 113 ? -6.982 -20.498 8.516 1.00 39.17 113 ARG A N 1
ATOM 668 C CA . ARG A 1 113 ? -8.073 -19.893 7.747 1.00 38.68 113 ARG A CA 1
ATOM 669 C C . ARG A 1 113 ? -9.041 -20.952 7.213 1.00 37.41 113 ARG A C 1
ATOM 670 O O . ARG A 1 113 ? -10.147 -20.639 6.769 1.00 37.10 113 ARG A O 1
ATOM 672 N N . PHE A 1 114 ? -8.614 -22.207 7.255 1.00 33.92 114 PHE A N 1
ATOM 673 C CA . PHE A 1 114 ? -9.432 -23.303 6.771 1.00 30.59 114 PHE A CA 1
ATOM 674 C C . PHE A 1 114 ? -9.857 -24.166 7.944 1.00 31.71 114 PHE A C 1
ATOM 675 O O . PHE A 1 114 ? -9.066 -24.424 8.842 1.00 32.63 114 PHE A O 1
ATOM 683 N N . ARG A 1 115 ? -11.121 -24.566 7.970 1.00 30.42 115 ARG A N 1
ATOM 684 C CA . ARG A 1 115 ? -11.556 -25.573 8.930 1.00 29.94 115 ARG A CA 1
ATOM 685 C C . ARG A 1 115 ? -11.648 -26.928 8.263 1.00 30.84 115 ARG A C 1
ATOM 686 O O . ARG A 1 115 ? -12.502 -27.148 7.414 1.00 27.89 115 ARG A O 1
ATOM 694 N N . VAL A 1 116 ? -10.744 -27.827 8.635 1.00 29.07 116 VAL A N 1
ATOM 695 C CA . VAL A 1 116 ? -10.601 -29.102 7.939 1.00 29.16 116 VAL A CA 1
ATOM 696 C C . VAL A 1 116 ? -11.023 -30.225 8.862 1.00 27.19 116 VAL A C 1
ATOM 697 O O . VAL A 1 116 ? -10.471 -30.373 9.951 1.00 26.44 116 VAL A O 1
ATOM 701 N N . ARG A 1 117 ? -12.049 -30.967 8.462 1.00 24.98 117 ARG A N 1
ATOM 702 C CA . ARG A 1 117 ? -12.568 -32.060 9.275 1.00 25.85 117 ARG A CA 1
ATOM 703 C C . ARG A 1 117 ? -12.864 -33.261 8.390 1.00 28.44 117 ARG A C 1
ATOM 704 O O . ARG A 1 117 ? -13.139 -33.103 7.197 1.00 28.71 117 ARG A O 1
ATOM 712 N N . SER A 1 118 ? -12.825 -34.462 8.968 1.00 27.33 118 SER A N 1
ATOM 713 C CA . SER A 1 118 ? -13.382 -35.644 8.312 1.00 25.64 118 SER A CA 1
ATOM 714 C C . SER A 1 118 ? -14.908 -35.582 8.310 1.00 24.65 118 SER A C 1
ATOM 715 O O . SER A 1 118 ? -15.500 -34.949 9.179 1.00 24.06 118 SER A O 1
ATOM 718 N N . LEU A 1 119 ? -15.546 -36.277 7.371 1.00 25.52 119 LEU A N 1
ATOM 719 C CA . LEU A 1 119 ? -17.011 -36.397 7.403 1.00 26.19 119 LEU A CA 1
ATOM 720 C C . LEU A 1 119 ? -17.470 -37.090 8.690 1.00 25.37 119 LEU A C 1
ATOM 721 O O . LEU A 1 119 ? -18.440 -36.672 9.321 1.00 24.33 119 LEU A O 1
ATOM 726 N N . SER A 1 120 ? -16.723 -38.096 9.130 1.00 25.57 120 SER A N 1
ATOM 727 C CA . SER A 1 120 ? -17.109 -38.812 10.335 1.00 23.73 120 SER A CA 1
ATOM 728 C C . SER A 1 120 ? -17.135 -37.914 11.573 1.00 24.88 120 SER A C 1
ATOM 729 O O . SER A 1 120 ? -18.055 -38.011 12.372 1.00 27.70 120 SER A O 1
ATOM 732 N N . GLU A 1 121 ? -16.216 -36.952 11.665 1.00 24.01 121 GLU A N 1
ATOM 733 C CA . GLU A 1 121 ? -16.242 -35.997 12.764 1.00 26.34 121 GLU A CA 1
ATOM 734 C C . GLU A 1 121 ? -17.447 -35.061 12.635 1.00 25.92 121 GLU A C 1
ATOM 735 O O . GLU A 1 121 ? -18.107 -34.732 13.613 1.00 24.44 121 GLU A O 1
ATOM 741 N N . LEU A 1 122 ? -17.687 -34.601 11.417 1.00 23.04 122 LEU A N 1
ATOM 742 C CA . LEU A 1 122 ? -18.764 -33.672 11.134 1.00 23.93 122 LEU A CA 1
ATOM 743 C C . LEU A 1 122 ? -20.112 -34.321 11.474 1.00 24.14 122 LEU A C 1
ATOM 744 O O . LEU A 1 122 ? -21.054 -33.655 11.952 1.00 22.03 122 LEU A O 1
ATOM 749 N N . GLN A 1 123 ? -20.167 -35.645 11.329 1.00 23.41 123 GLN A N 1
ATOM 750 C CA . GLN A 1 123 ? -21.416 -36.371 11.514 1.00 24.65 123 GLN A CA 1
ATOM 751 C C . GLN A 1 123 ? -21.831 -36.380 12.979 1.00 25.80 123 GLN A C 1
ATOM 752 O O . GLN A 1 123 ? -22.981 -36.672 13.305 1.00 27.95 123 GLN A O 1
ATOM 758 N N . GLU A 1 124 ? -20.887 -36.076 13.859 1.00 26.44 124 GLU A N 1
ATOM 759 C CA . GLU A 1 124 ? -21.166 -36.006 15.296 1.00 28.64 124 GLU A CA 1
ATOM 760 C C . GLU A 1 124 ? -21.908 -34.731 15.694 1.00 31.73 124 GLU A C 1
ATOM 761 O O . GLU A 1 124 ? -22.524 -34.677 16.758 1.00 34.86 124 GLU A O 1
ATOM 767 N N . THR A 1 125 ? -21.828 -33.699 14.860 1.00 29.18 125 THR A N 1
ATOM 768 C CA . THR A 1 125 ? -22.287 -32.376 15.267 1.00 28.39 125 THR A CA 1
ATOM 769 C C . THR A 1 125 ? -23.805 -32.314 15.185 1.00 27.97 125 THR A C 1
ATOM 770 O O . THR A 1 125 ? -24.410 -32.927 14.308 1.00 26.57 125 THR A O 1
ATOM 774 N N . PRO A 1 126 ? -24.431 -31.601 16.131 1.00 27.84 126 PRO A N 1
ATOM 775 C CA . PRO A 1 126 ? -25.862 -31.326 16.066 1.00 30.27 126 PRO A CA 1
ATOM 776 C C . PRO A 1 126 ? -26.276 -30.686 14.743 1.00 29.70 126 PRO A C 1
ATOM 777 O O . PRO A 1 126 ? -27.329 -31.019 14.196 1.00 30.02 126 PRO A O 1
ATOM 781 N N . GLU A 1 127 ? -25.454 -29.769 14.238 1.00 28.04 127 GLU A N 1
ATOM 782 C CA . GLU A 1 127 ? -25.741 -29.099 12.979 1.00 24.69 127 GLU A CA 1
ATOM 783 C C . GLU A 1 127 ? -25.950 -30.112 11.857 1.00 26.68 127 GLU A C 1
ATOM 784 O O . GLU A 1 127 ? -26.934 -30.042 11.118 1.00 25.26 127 GLU A O 1
ATOM 790 N N . TYR A 1 128 ? -25.030 -31.067 11.743 1.00 23.34 128 TYR A N 1
ATOM 791 C CA . TYR A 1 128 ? -25.126 -32.083 10.702 1.00 22.73 128 TYR A CA 1
ATOM 792 C C . TYR A 1 128 ? -26.339 -32.965 10.931 1.00 21.10 128 TYR A C 1
ATOM 793 O O . TYR A 1 128 ? -27.064 -33.291 9.994 1.00 24.01 128 TYR A O 1
ATOM 802 N N A ARG A 1 129 ? -26.540 -33.381 12.177 0.50 23.62 129 ARG A N 1
ATOM 803 N N B ARG A 1 129 ? -26.580 -33.319 12.189 0.50 24.00 129 ARG A N 1
ATOM 804 C CA A ARG A 1 129 ? -27.604 -34.328 12.506 0.50 25.44 129 ARG A CA 1
ATOM 805 C CA B ARG A 1 129 ? -27.583 -34.328 12.517 0.50 26.00 129 ARG A CA 1
ATOM 806 C C A ARG A 1 129 ? -28.967 -33.750 12.121 0.50 26.36 129 ARG A C 1
ATOM 807 C C B ARG A 1 129 ? -29.010 -33.799 12.340 0.50 27.25 129 ARG A C 1
ATOM 808 O O A ARG A 1 129 ? -29.800 -34.424 11.509 0.50 25.67 129 ARG A O 1
ATOM 809 O O B ARG A 1 129 ? -29.935 -34.568 12.071 0.50 27.31 129 ARG A O 1
ATOM 824 N N . ALA A 1 130 ? -29.177 -32.482 12.446 1.00 24.78 130 ALA A N 1
ATOM 825 C CA . ALA A 1 130 ? -30.471 -31.856 12.175 1.00 28.18 130 ALA A CA 1
ATOM 826 C C . ALA A 1 130 ? -30.772 -31.869 10.671 1.00 27.97 130 ALA A C 1
ATOM 827 O O . ALA A 1 130 ? -31.915 -32.090 10.254 1.00 29.64 130 ALA A O 1
ATOM 829 N N . VAL A 1 131 ? -29.746 -31.615 9.863 1.00 27.05 131 VAL A N 1
ATOM 830 C CA . VAL A 1 131 ? -29.922 -31.600 8.424 1.00 27.05 131 VAL A CA 1
ATOM 831 C C . VAL A 1 131 ? -30.156 -33.012 7.916 1.00 25.94 131 VAL A C 1
ATOM 832 O O . VAL A 1 131 ? -30.995 -33.237 7.049 1.00 27.53 131 VAL A O 1
ATOM 836 N N . ARG A 1 132 ? -29.415 -33.968 8.470 1.00 27.01 132 ARG A N 1
ATOM 837 C CA . ARG A 1 132 ? -29.500 -35.353 8.038 1.00 26.85 132 ARG A CA 1
ATOM 838 C C . ARG A 1 132 ? -30.889 -35.955 8.262 1.00 28.38 132 ARG A C 1
ATOM 839 O O . ARG A 1 132 ? -31.387 -36.695 7.424 1.00 29.91 132 ARG A O 1
ATOM 847 N N . GLU A 1 133 ? -31.509 -35.633 9.389 1.00 30.81 133 GLU A N 1
ATOM 848 C CA . GLU A 1 133 ? -32.926 -35.906 9.585 1.00 35.94 133 GLU A CA 1
ATOM 849 C C . GLU A 1 133 ? -33.729 -35.511 8.336 1.00 36.76 133 GLU A C 1
ATOM 850 O O . GLU A 1 133 ? -34.565 -36.279 7.847 1.00 35.31 133 GLU A O 1
ATOM 856 N N . ARG A 1 134 ? -33.434 -34.330 7.799 1.00 35.26 134 ARG A N 1
ATOM 857 C CA . ARG A 1 134 ? -34.226 -33.758 6.715 1.00 35.64 134 ARG A CA 1
ATOM 858 C C . ARG A 1 134 ? -33.929 -34.436 5.383 1.00 34.62 134 ARG A C 1
ATOM 859 O O . ARG A 1 134 ? -34.848 -34.734 4.624 1.00 35.57 134 ARG A O 1
ATOM 867 N N . THR A 1 135 ? -32.647 -34.664 5.091 1.00 33.69 135 THR A N 1
ATOM 868 C CA . THR A 1 135 ? -32.263 -35.338 3.850 1.00 33.58 135 THR A CA 1
ATOM 869 C C . THR A 1 135 ? -32.700 -36.812 3.800 1.00 33.53 135 THR A C 1
ATOM 870 O O . THR A 1 135 ? -33.155 -37.284 2.761 1.00 33.23 135 THR A O 1
ATOM 874 N N . ASP A 1 136 ? -32.554 -37.529 4.913 1.00 33.39 136 ASP A N 1
ATOM 875 C CA . ASP A 1 136 ? -33.085 -38.889 5.024 1.00 36.05 136 ASP A CA 1
ATOM 876 C C . ASP A 1 136 ? -34.574 -38.943 4.697 1.00 36.45 136 ASP A C 1
ATOM 877 O O . ASP A 1 136 ? -34.987 -39.674 3.806 1.00 37.31 136 ASP A O 1
ATOM 882 N N . ARG A 1 137 ? -35.361 -38.115 5.381 1.00 37.62 137 ARG A N 1
ATOM 883 C CA . ARG A 1 137 ? -36.786 -37.982 5.104 1.00 39.43 137 ARG A CA 1
ATOM 884 C C . ARG A 1 137 ? -37.087 -37.630 3.648 1.00 40.61 137 ARG A C 1
ATOM 885 O O . ARG A 1 137 ? -37.925 -38.278 3.011 1.00 41.06 137 ARG A O 1
ATOM 893 N N . ALA A 1 138 ? -36.404 -36.613 3.119 1.00 38.50 138 ALA A N 1
ATOM 894 C CA . ALA A 1 138 ? -36.553 -36.250 1.714 1.00 37.51 138 ALA A CA 1
ATOM 895 C C . ALA A 1 138 ? -36.300 -37.431 0.791 1.00 39.22 138 ALA A C 1
ATOM 896 O O . ALA A 1 138 ? -37.005 -37.600 -0.207 1.00 39.67 138 ALA A O 1
ATOM 898 N N . PHE A 1 139 ? -35.317 -38.265 1.128 1.00 36.26 139 PHE A N 1
ATOM 899 C CA . PHE A 1 139 ? -34.982 -39.400 0.271 1.00 39.76 139 PHE A CA 1
ATOM 900 C C . PHE A 1 139 ? -36.110 -40.429 0.215 1.00 41.95 139 PHE A C 1
ATOM 901 O O . PHE A 1 139 ? -36.300 -41.109 -0.799 1.00 41.11 139 PHE A O 1
ATOM 909 N N . GLU A 1 140 ? -36.829 -40.571 1.321 1.00 42.50 140 GLU A N 1
ATOM 910 C CA . GLU A 1 140 ? -37.907 -41.546 1.381 1.00 48.61 140 GLU A CA 1
ATOM 911 C C . GLU A 1 140 ? -39.172 -41.005 0.741 1.00 49.25 140 GLU A C 1
ATOM 912 O O . GLU A 1 140 ? -40.037 -41.771 0.334 1.00 53.32 140 GLU A O 1
ATOM 918 N N . GLU A 1 141 ? -39.293 -39.683 0.686 1.00 51.02 141 GLU A N 1
ATOM 919 C CA . GLU A 1 141 ? -40.597 -39.042 0.563 1.00 52.04 141 GLU A CA 1
ATOM 920 C C . GLU A 1 141 ? -40.687 -38.189 -0.697 1.00 53.06 141 GLU A C 1
ATOM 921 O O . GLU A 1 141 ? -41.777 -37.802 -1.117 1.00 54.43 141 GLU A O 1
ATOM 927 N N . ASP A 1 142 ? -39.537 -37.899 -1.297 1.00 51.40 142 ASP A N 1
ATOM 928 C CA . ASP A 1 142 ? -39.484 -37.058 -2.489 1.00 52.43 142 ASP A CA 1
ATOM 929 C C . ASP A 1 142 ? -38.913 -37.845 -3.659 1.00 51.79 142 ASP A C 1
ATOM 930 O O . ASP A 1 142 ? -37.753 -38.257 -3.629 1.00 49.03 142 ASP A O 1
ATOM 935 N N . ALA A 1 143 ? -39.723 -38.033 -4.697 1.00 50.78 143 ALA A N 1
ATOM 936 C CA . ALA A 1 143 ? -39.353 -38.894 -5.815 1.00 50.86 143 ALA A CA 1
ATOM 937 C C . ALA A 1 143 ? -38.197 -38.323 -6.643 1.00 49.43 143 ALA A C 1
ATOM 938 O O . ALA A 1 143 ? -37.314 -39.062 -7.083 1.00 49.52 143 ALA A O 1
ATOM 940 N N . GLU A 1 144 ? -38.219 -37.014 -6.876 1.00 48.01 144 GLU A N 1
ATOM 941 C CA . GLU A 1 144 ? -37.137 -36.354 -7.607 1.00 46.04 144 GLU A CA 1
ATOM 942 C C . GLU A 1 144 ? -35.790 -36.509 -6.884 1.00 43.36 144 GLU A C 1
ATOM 943 O O . GLU A 1 144 ? -34.779 -36.869 -7.497 1.00 40.86 144 GLU A O 1
ATOM 945 N N . PHE A 1 145 ? -35.787 -36.213 -5.587 1.00 40.36 145 PHE A N 1
ATOM 946 C CA . PHE A 1 145 ? -34.560 -36.182 -4.801 1.00 40.66 145 PHE A CA 1
ATOM 947 C C . PHE A 1 145 ? -33.965 -37.578 -4.726 1.00 39.72 145 PHE A C 1
ATOM 948 O O . PHE A 1 145 ? -32.750 -37.746 -4.761 1.00 39.26 145 PHE A O 1
ATOM 956 N N . ALA A 1 146 ? -34.840 -38.575 -4.635 1.00 41.39 146 ALA A N 1
ATOM 957 C CA . ALA A 1 146 ? -34.424 -39.958 -4.500 1.00 40.26 146 ALA A CA 1
ATOM 958 C C . ALA A 1 146 ? -33.782 -40.451 -5.787 1.00 40.67 146 ALA A C 1
ATOM 959 O O . ALA A 1 146 ? -32.726 -41.079 -5.755 1.00 38.60 146 ALA A O 1
ATOM 961 N N . THR A 1 147 ? -34.390 -40.115 -6.923 1.00 39.58 147 THR A N 1
ATOM 962 C CA . THR A 1 147 ? -33.805 -40.428 -8.223 1.00 39.86 147 THR A CA 1
ATOM 963 C C . THR A 1 147 ? -32.447 -39.759 -8.406 1.00 37.31 147 THR A C 1
ATOM 964 O O . THR A 1 147 ? -31.504 -40.376 -8.906 1.00 36.21 147 THR A O 1
ATOM 968 N N . ALA A 1 148 ? -32.362 -38.497 -7.989 1.00 36.62 148 ALA A N 1
ATOM 969 C CA . ALA A 1 148 ? -31.134 -37.709 -8.088 1.00 35.38 148 ALA A CA 1
ATOM 970 C C . ALA A 1 148 ? -30.014 -38.310 -7.243 1.00 33.77 148 ALA A C 1
ATOM 971 O O . ALA A 1 148 ? -28.894 -38.479 -7.712 1.00 33.47 148 ALA A O 1
ATOM 973 N N . CYS A 1 149 ? -30.322 -38.616 -5.989 1.00 33.89 149 CYS A N 1
ATOM 974 C CA . CYS A 1 149 ? -29.386 -39.336 -5.139 1.00 33.58 149 CYS A CA 1
ATOM 975 C C . CYS A 1 149 ? -28.967 -40.647 -5.770 1.00 33.25 149 CYS A C 1
ATOM 976 O O . CYS A 1 149 ? -27.797 -40.989 -5.769 1.00 32.14 149 CYS A O 1
ATOM 979 N N . GLU A 1 150 ? -29.932 -41.371 -6.331 1.00 35.02 150 GLU A N 1
ATOM 980 C CA . GLU A 1 150 ? -29.661 -42.682 -6.900 1.00 35.72 150 GLU A CA 1
ATOM 981 C C . GLU A 1 150 ? -28.755 -42.573 -8.118 1.00 36.22 150 GLU A C 1
ATOM 982 O O . GLU A 1 150 ? -27.842 -43.378 -8.303 1.00 34.45 150 GLU A O 1
ATOM 988 N N . ASP A 1 151 ? -28.983 -41.553 -8.939 1.00 35.74 151 ASP A N 1
ATOM 989 C CA . ASP A 1 151 ? -28.077 -41.276 -10.051 1.00 36.85 151 ASP A CA 1
ATOM 990 C C . ASP A 1 151 ? -26.661 -41.011 -9.571 1.00 33.18 151 ASP A C 1
ATOM 991 O O . 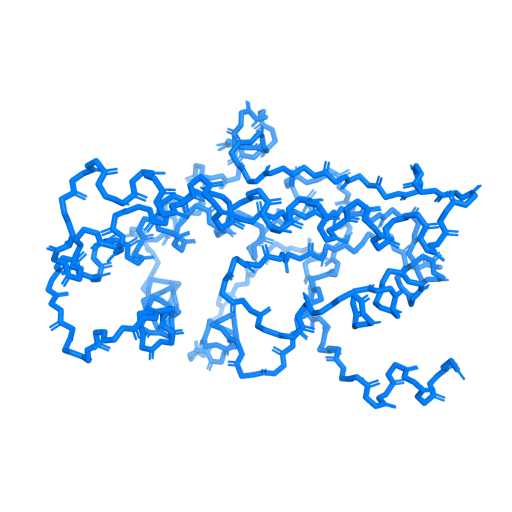ASP A 1 151 ? -25.690 -41.512 -10.145 1.00 31.55 151 ASP A O 1
ATOM 996 N N . MET A 1 152 ? -26.554 -40.262 -8.479 1.00 32.11 152 MET A N 1
ATOM 997 C CA . MET A 1 152 ? -25.274 -40.033 -7.839 1.00 28.99 152 MET A CA 1
ATOM 998 C C . MET A 1 152 ? -24.648 -41.325 -7.331 1.00 29.16 152 MET A C 1
ATOM 999 O O . MET A 1 152 ? -23.449 -41.520 -7.478 1.00 26.79 152 MET A O 1
ATOM 1004 N N . VAL A 1 153 ? -25.457 -42.181 -6.706 1.00 28.16 153 VAL A N 1
ATOM 1005 C CA . VAL A 1 153 ? -24.979 -43.501 -6.291 1.00 29.94 153 VAL A CA 1
ATOM 1006 C C . VAL A 1 153 ? -24.331 -44.259 -7.459 1.00 31.16 153 VAL A C 1
ATOM 1007 O O . VAL A 1 153 ? -23.229 -44.795 -7.335 1.00 31.58 153 VAL A O 1
ATOM 1011 N N . ARG A 1 154 ? -24.996 -44.262 -8.604 1.00 32.61 154 ARG A N 1
ATOM 1012 C CA . ARG A 1 154 ? -24.461 -44.945 -9.768 1.00 34.59 154 ARG A CA 1
ATOM 1013 C C . ARG A 1 154 ? -23.147 -44.341 -10.229 1.00 34.67 154 ARG A C 1
ATOM 1014 O O . ARG A 1 154 ? -22.221 -45.070 -10.586 1.00 36.23 154 ARG A O 1
ATOM 1022 N N . ALA A 1 155 ? -23.051 -43.014 -10.189 1.00 32.83 155 ALA A N 1
ATOM 1023 C CA . ALA A 1 155 ? -21.800 -42.346 -10.533 1.00 31.99 155 ALA A CA 1
ATOM 1024 C C . ALA A 1 155 ? -20.680 -42.710 -9.569 1.00 31.02 155 ALA A C 1
ATOM 1025 O O . ALA A 1 155 ? -19.559 -42.960 -9.993 1.00 32.01 155 ALA A O 1
ATOM 1027 N N . VAL A 1 156 ? -20.983 -42.755 -8.272 1.00 30.65 156 VAL A N 1
ATOM 1028 C CA . VAL A 1 156 ? -19.997 -43.181 -7.286 1.00 30.77 156 VAL A CA 1
ATOM 1029 C C . VAL A 1 156 ? -19.545 -44.613 -7.564 1.00 32.47 156 VAL A C 1
ATOM 1030 O O . VAL A 1 156 ? -18.347 -44.906 -7.574 1.00 30.45 156 VAL A O 1
ATOM 1034 N N . VAL A 1 157 ? -20.508 -45.505 -7.779 1.00 31.74 157 VAL A N 1
ATOM 1035 C CA . VAL A 1 157 ? -20.195 -46.908 -8.004 1.00 33.01 157 VAL A CA 1
ATOM 1036 C C . VAL A 1 157 ? -19.356 -47.059 -9.265 1.00 36.23 157 VAL A C 1
ATOM 1037 O O . VAL A 1 157 ? -18.292 -47.680 -9.249 1.00 35.11 157 VAL A O 1
ATOM 1041 N N . MET A 1 158 ? -19.824 -46.454 -10.351 1.00 39.47 158 MET A N 1
ATOM 1042 C CA . MET A 1 158 ? -19.246 -46.708 -11.663 1.00 43.84 158 MET A CA 1
ATOM 1043 C C . MET A 1 158 ? -17.849 -46.111 -11.749 1.00 43.78 158 MET A C 1
ATOM 1044 O O . MET A 1 158 ? -17.068 -46.455 -12.632 1.00 44.47 158 MET A O 1
ATOM 1049 N N . ASN A 1 159 ? -17.508 -45.286 -10.770 1.00 43.82 159 ASN A N 1
ATOM 1050 C CA . ASN A 1 159 ? -16.244 -44.568 -10.801 1.00 44.88 159 ASN A CA 1
ATOM 1051 C C . ASN A 1 159 ? -15.345 -44.911 -9.622 1.00 43.19 159 ASN A C 1
ATOM 1052 O O . ASN A 1 159 ? -14.326 -44.258 -9.400 1.00 42.10 159 ASN A O 1
ATOM 1057 N N . ARG A 1 160 ? -15.689 -45.986 -8.920 1.00 41.84 160 ARG A N 1
ATOM 1058 C CA . ARG A 1 160 ? -14.985 -46.381 -7.700 1.00 41.90 160 ARG A CA 1
ATOM 1059 C C . ARG A 1 160 ? -13.563 -46.852 -7.980 1.00 42.73 160 ARG A C 1
ATOM 1060 O O . ARG A 1 160 ? -13.271 -47.384 -9.057 1.00 42.72 160 ARG A O 1
ATOM 1068 N N . PRO A 1 161 ? -12.676 -46.681 -6.994 1.00 43.79 161 PRO A N 1
ATOM 1069 C CA . PRO A 1 161 ? -11.319 -47.231 -6.994 1.00 44.41 161 PRO A CA 1
ATOM 1070 C C . PRO A 1 161 ? -11.312 -48.721 -7.306 1.00 44.20 161 PRO A C 1
ATOM 1071 O O . PRO A 1 161 ? -12.265 -49.417 -6.966 1.00 45.02 161 PRO A O 1
ATOM 1075 N N . GLY A 1 162 ? -10.238 -49.198 -7.934 1.00 44.20 162 GLY A N 1
ATOM 1076 C CA . GLY A 1 162 ? -9.888 -50.619 -7.909 1.00 43.93 162 GLY A CA 1
ATOM 1077 C C . GLY A 1 162 ? -10.364 -51.365 -9.144 1.00 44.25 162 GLY A C 1
ATOM 1078 O O . GLY A 1 162 ? -10.825 -50.756 -10.108 1.00 41.72 162 GLY A O 1
ATOM 1079 N N . ASP A 1 163 ? -10.243 -52.689 -9.114 1.00 42.97 163 ASP A N 1
ATOM 1080 C CA . ASP A 1 163 ? -10.283 -53.502 -10.327 1.00 46.55 163 ASP A CA 1
ATOM 1081 C C . ASP A 1 163 ? -11.660 -54.114 -10.548 1.00 45.26 163 ASP A C 1
ATOM 1082 O O . ASP A 1 163 ? -11.838 -54.967 -11.420 1.00 44.97 163 ASP A O 1
ATOM 1087 N N . GLY A 1 164 ? -12.631 -53.690 -9.746 1.00 43.66 164 GLY A N 1
ATOM 1088 C CA . GLY A 1 164 ? -14.010 -54.134 -9.925 1.00 43.36 164 GLY A CA 1
ATOM 1089 C C . GLY A 1 164 ? -14.603 -53.577 -11.206 1.00 41.80 164 GLY A C 1
ATOM 1090 O O . GLY A 1 164 ? -14.296 -52.453 -11.603 1.00 39.91 164 GLY A O 1
ATOM 1091 N N . VAL A 1 165 ? -15.431 -54.374 -11.874 1.00 40.29 165 VAL A N 1
ATOM 1092 C CA . VAL A 1 165 ? -16.179 -53.888 -13.029 1.00 40.11 165 VAL A CA 1
ATOM 1093 C C . VAL A 1 165 ? -17.680 -53.935 -12.792 1.00 39.98 165 VAL A C 1
ATOM 1094 O O . VAL A 1 165 ? -18.383 -52.944 -12.996 1.00 40.81 165 VAL A O 1
ATOM 1098 N N . GLY A 1 166 ? -18.168 -55.108 -12.414 1.00 41.64 166 GLY A N 1
ATOM 1099 C CA . GLY A 1 166 ? -19.602 -55.358 -12.324 1.00 46.70 166 GLY A CA 1
ATOM 1100 C C . GLY A 1 166 ? -20.218 -54.671 -11.119 1.00 47.44 166 GLY A C 1
ATOM 1101 O O . GLY A 1 166 ? -19.563 -54.515 -10.089 1.00 45.70 166 GLY A O 1
ATOM 1102 N N . ILE A 1 167 ? -21.452 -54.199 -11.284 1.00 49.15 167 ILE A N 1
ATOM 1103 C CA . ILE A 1 167 ? -22.280 -53.714 -10.174 1.00 50.97 167 ILE A CA 1
ATOM 1104 C C . ILE A 1 167 ? -23.126 -54.853 -9.593 1.00 50.15 167 ILE A C 1
ATOM 1105 O O . ILE A 1 167 ? -23.624 -55.708 -10.330 1.00 51.32 167 ILE A O 1
ATOM 1110 N N . SER A 1 168 ? -23.323 -54.846 -8.279 1.00 46.63 168 SER A N 1
ATOM 1111 C CA . SER A 1 168 ? -24.384 -55.645 -7.678 1.00 45.10 168 SER A CA 1
ATOM 1112 C C . SER A 1 168 ? -25.265 -54.821 -6.750 1.00 44.08 168 SER A C 1
ATOM 1113 O O . SER A 1 168 ? -24.988 -53.650 -6.486 1.00 42.24 168 SER A O 1
ATOM 1116 N N . ALA A 1 169 ? -26.320 -55.450 -6.245 1.00 42.72 169 ALA A N 1
ATOM 1117 C CA . ALA A 1 169 ? -27.124 -54.867 -5.183 1.00 42.30 169 ALA A CA 1
ATOM 1118 C C . ALA A 1 169 ? -26.280 -54.391 -4.000 1.00 38.69 169 ALA A C 1
ATOM 1119 O O . ALA A 1 169 ? -26.591 -53.368 -3.394 1.00 37.92 169 ALA A O 1
ATOM 1121 N N . GLU A 1 170 ? -25.193 -55.103 -3.699 1.00 38.63 170 GLU A N 1
ATOM 1122 C CA . GLU A 1 170 ? -24.320 -54.719 -2.584 1.00 37.72 170 GLU A CA 1
ATOM 1123 C C . GLU A 1 170 ? -23.514 -53.438 -2.840 1.00 35.02 170 GLU A C 1
ATOM 1124 O O . GLU A 1 170 ? -23.263 -52.663 -1.911 1.00 32.38 170 GLU A O 1
ATOM 1126 N N . HIS A 1 171 ? -23.119 -53.212 -4.090 1.00 34.83 171 HIS A N 1
ATOM 1127 C CA . HIS A 1 171 ? -22.459 -51.964 -4.471 1.00 32.27 171 HIS A CA 1
ATOM 1128 C C . HIS A 1 171 ? -23.402 -50.778 -4.327 1.00 32.58 171 HIS A C 1
ATOM 1129 O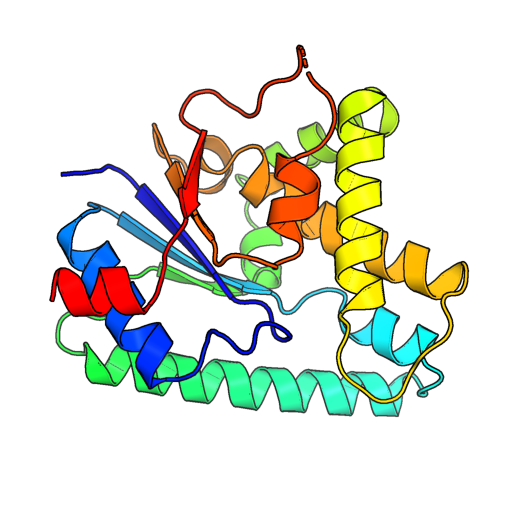 O . HIS A 1 171 ? -22.985 -49.692 -3.920 1.00 29.35 171 HIS A O 1
ATOM 1136 N N . LEU A 1 172 ? -24.645 -50.970 -4.761 1.00 30.21 172 LEU A N 1
ATOM 1137 C CA . LEU A 1 172 ? -25.650 -49.917 -4.706 1.00 33.06 172 LEU A CA 1
ATOM 1138 C C . LEU A 1 172 ? -25.981 -49.546 -3.267 1.00 32.95 172 LEU A C 1
ATOM 1139 O O . LEU A 1 172 ? -26.165 -48.376 -2.949 1.00 34.51 172 LEU A O 1
ATOM 1144 N N . ARG A 1 173 ? -26.055 -50.551 -2.404 1.00 35.24 173 ARG A N 1
ATOM 1145 C CA . ARG A 1 173 ? -26.296 -50.321 -0.982 1.00 35.45 173 ARG A CA 1
ATOM 1146 C C . ARG A 1 173 ? -25.139 -49.562 -0.349 1.00 34.26 173 ARG A C 1
ATOM 1147 O O . ARG A 1 173 ? -25.346 -48.543 0.323 1.00 34.98 173 ARG A O 1
ATOM 1155 N N . ALA A 1 174 ? -23.922 -50.045 -0.585 1.00 31.29 174 ALA A N 1
ATOM 1156 C CA . ALA A 1 174 ? -22.722 -49.323 -0.180 1.00 30.53 174 ALA A CA 1
ATOM 1157 C C . ALA A 1 174 ? -22.745 -47.878 -0.686 1.00 30.75 174 ALA A C 1
ATOM 1158 O O . ALA A 1 174 ? -22.416 -46.949 0.055 1.00 30.31 174 ALA A O 1
ATOM 1160 N N . GLY A 1 175 ? -23.076 -47.701 -1.963 1.00 29.94 175 GLY A N 1
ATOM 1161 C CA . GLY A 1 175 ? -23.051 -46.375 -2.569 1.00 29.89 175 GLY A CA 1
ATOM 1162 C C . GLY A 1 175 ? -24.114 -45.472 -1.972 1.00 29.38 175 GLY A C 1
ATOM 1163 O O . GLY A 1 175 ? -23.896 -44.274 -1.767 1.00 28.21 175 GLY A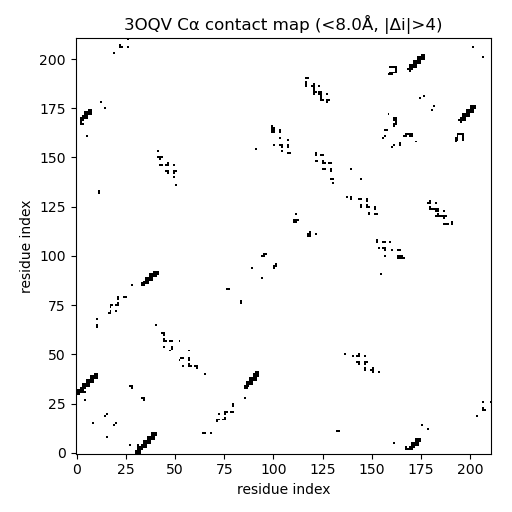 O 1
ATOM 1164 N N . LEU A 1 176 ? -25.272 -46.051 -1.690 1.00 28.57 176 LEU A N 1
ATOM 1165 C CA . LEU A 1 176 ? -26.358 -45.305 -1.095 1.00 28.78 176 LEU A CA 1
ATOM 1166 C C . LEU A 1 176 ? -25.987 -44.788 0.294 1.00 27.69 176 LEU A C 1
ATOM 1167 O O . LEU A 1 176 ? -26.181 -43.607 0.596 1.00 28.48 176 LEU A O 1
ATOM 1172 N N . ASN A 1 177 ? -25.450 -45.668 1.134 1.00 26.67 177 ASN A N 1
ATOM 1173 C CA . ASN A 1 177 ? -24.965 -45.275 2.454 1.00 28.29 177 ASN A CA 1
ATOM 1174 C C . ASN A 1 177 ? -23.989 -44.110 2.347 1.00 27.41 177 ASN A C 1
ATOM 1175 O O . ASN A 1 177 ? -24.028 -43.167 3.141 1.00 28.12 177 ASN A O 1
ATOM 1180 N N . TYR A 1 178 ? -23.069 -44.236 1.397 1.00 26.56 178 TYR A N 1
ATOM 1181 C CA . TYR A 1 178 ? -22.030 -43.249 1.146 1.00 25.78 178 TYR A CA 1
ATOM 1182 C C . TYR A 1 178 ? -22.657 -41.909 0.744 1.00 25.98 178 TYR A C 1
ATOM 1183 O O . TYR A 1 178 ? -22.284 -40.852 1.253 1.00 24.44 178 TYR A O 1
ATOM 1192 N N . VAL A 1 179 ? -23.619 -41.962 -0.165 1.00 24.95 179 VAL A N 1
ATOM 1193 C CA . VAL A 1 179 ? -24.171 -40.742 -0.742 1.00 24.48 179 VAL A CA 1
ATOM 1194 C C . VAL A 1 179 ? -25.105 -40.048 0.258 1.00 24.91 179 VAL A C 1
ATOM 1195 O O . VAL A 1 179 ? -25.051 -38.828 0.408 1.00 25.29 179 VAL A O 1
ATOM 1199 N N . LEU A 1 180 ? -25.914 -40.826 0.976 1.00 22.62 180 LEU A N 1
ATOM 1200 C CA . LEU A 1 180 ? -26.770 -40.265 2.022 1.00 26.92 180 LEU A CA 1
ATOM 1201 C C . LEU A 1 180 ? -26.001 -39.594 3.161 1.00 26.89 180 LEU A C 1
ATOM 1202 O O . LEU A 1 180 ? -26.520 -38.674 3.779 1.00 26.64 180 LEU A O 1
ATOM 1207 N N . ALA A 1 181 ? -24.816 -40.111 3.496 1.00 25.78 181 ALA A N 1
ATOM 1208 C CA . ALA A 1 181 ? -23.927 -39.436 4.443 1.00 26.15 181 ALA A CA 1
ATOM 1209 C C . ALA A 1 181 ? -23.470 -38.055 3.944 1.00 25.67 181 ALA A C 1
ATOM 1210 O O . ALA A 1 181 ? -23.244 -37.149 4.743 1.00 27.05 181 ALA A O 1
ATOM 1212 N N . GLU A 1 182 ? -23.281 -37.926 2.632 1.00 25.45 182 GLU A N 1
ATOM 1213 C CA . GLU A 1 182 ? -22.792 -36.685 2.007 1.00 24.15 182 GLU A CA 1
ATOM 1214 C C . GLU A 1 182 ? -23.909 -35.666 1.803 1.00 26.02 182 GLU A C 1
ATOM 1215 O O . GLU A 1 182 ? -23.654 -34.468 1.642 1.00 25.74 182 GLU A O 1
ATOM 1221 N N . ALA A 1 183 ? -25.143 -36.155 1.786 1.00 23.35 183 ALA A N 1
ATOM 1222 C CA . ALA A 1 183 ? -26.281 -35.370 1.314 1.00 27.00 183 ALA A CA 1
ATOM 1223 C C . ALA A 1 183 ? -26.548 -34.085 2.110 1.00 25.29 183 ALA A C 1
ATOM 1224 O O . ALA A 1 183 ? -26.906 -33.068 1.516 1.00 24.04 183 ALA A O 1
ATOM 1226 N N . PRO A 1 184 ? -26.420 -34.133 3.452 1.00 25.81 184 PRO A N 1
ATOM 1227 C CA . PRO A 1 184 ? -26.537 -32.888 4.222 1.00 26.14 184 PRO A CA 1
ATOM 1228 C C . PRO A 1 184 ? -25.640 -31.776 3.680 1.00 26.32 184 PRO A C 1
ATOM 1229 O O . PRO A 1 184 ? -26.037 -30.601 3.669 1.00 22.65 184 PRO A O 1
ATOM 1233 N N . LEU A 1 185 ? -24.459 -32.148 3.203 1.00 23.99 185 LEU A N 1
ATOM 1234 C CA . LEU A 1 185 ? -23.505 -31.168 2.686 1.00 27.78 185 LEU A CA 1
ATOM 1235 C C . LEU A 1 185 ? -23.903 -30.636 1.307 1.00 28.61 185 LEU A C 1
ATOM 1236 O O . LEU A 1 185 ? -23.790 -29.437 1.046 1.00 28.70 185 LEU A O 1
ATOM 1241 N N . PHE A 1 186 ? -24.441 -31.502 0.450 1.00 26.93 186 PHE A N 1
ATOM 1242 C CA . PHE A 1 186 ? -24.850 -31.032 -0.865 1.00 27.77 186 PHE A CA 1
ATOM 1243 C C . PHE A 1 186 ? -26.269 -30.458 -0.952 1.00 29.23 186 PHE A C 1
ATOM 1244 O O . PHE A 1 186 ? -26.564 -29.682 -1.853 1.00 31.83 186 PHE A O 1
ATOM 1252 N N . ALA A 1 187 ? -27.082 -30.707 0.073 1.00 26.38 187 ALA A N 1
ATOM 1253 C CA . ALA A 1 187 ? -28.431 -30.164 0.114 1.00 27.00 187 ALA A CA 1
ATOM 1254 C C . ALA A 1 187 ? -28.525 -28.908 0.970 1.00 28.00 187 ALA A C 1
ATOM 1255 O O . ALA A 1 187 ? -29.359 -28.036 0.716 1.00 28.64 187 ALA A O 1
ATOM 1257 N N . ASP A 1 188 ? -27.702 -28.821 2.011 1.00 27.56 188 ASP A N 1
ATOM 1258 C CA . ASP A 1 188 ? -27.952 -27.825 3.044 1.00 27.29 188 ASP A CA 1
ATOM 1259 C C . ASP A 1 188 ? -26.683 -27.481 3.811 1.00 26.78 188 ASP A C 1
ATOM 1260 O O . ASP A 1 188 ? -26.681 -27.496 5.032 1.00 26.29 188 ASP A O 1
ATOM 1265 N N . SER A 1 189 ? -25.640 -27.072 3.093 1.00 25.46 189 SER A N 1
ATOM 1266 C CA . SER A 1 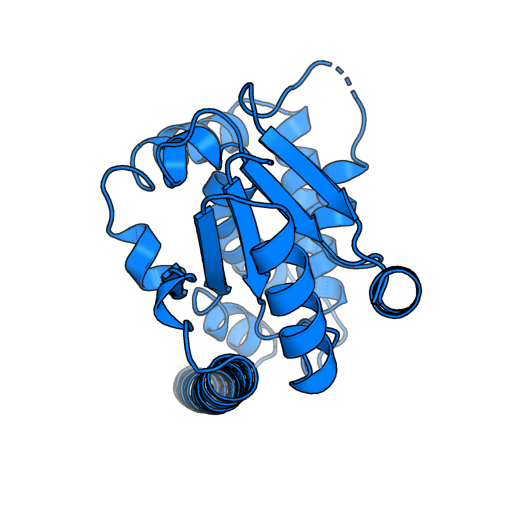189 ? -24.441 -26.521 3.729 1.00 23.71 189 SER A CA 1
ATOM 1267 C C . SER A 1 189 ? -24.687 -25.305 4.627 1.00 24.91 189 SER A C 1
ATOM 1268 O O . SER A 1 189 ? -24.017 -25.154 5.652 1.00 23.77 189 SER A O 1
ATOM 1271 N N . PRO A 1 190 ? -25.646 -24.431 4.254 1.00 22.43 190 PRO A N 1
ATOM 1272 C CA . PRO A 1 190 ? -25.914 -23.344 5.189 1.00 24.11 190 PRO A CA 1
ATOM 1273 C C . PRO A 1 190 ? -26.243 -23.868 6.576 1.00 24.47 190 PRO A C 1
ATOM 1274 O O . PRO A 1 190 ? -25.720 -23.352 7.565 1.00 26.36 190 PRO A O 1
ATOM 1278 N N . GLY A 1 191 ? -27.080 -24.899 6.649 1.00 21.86 191 GLY A N 1
ATOM 1279 C CA . GLY A 1 191 ? -27.487 -25.443 7.938 1.00 22.49 191 GLY A CA 1
ATOM 1280 C C . GLY A 1 191 ? -26.406 -26.281 8.602 1.00 24.23 191 GLY A C 1
ATOM 1281 O O . GLY A 1 191 ? -26.255 -26.262 9.822 1.00 27.14 191 GLY A O 1
ATOM 1282 N N . VAL A 1 192 ? -25.660 -27.031 7.802 1.00 21.09 192 VAL A N 1
ATOM 1283 C CA . VAL A 1 192 ? -24.558 -27.842 8.327 1.00 20.25 192 VAL A CA 1
ATOM 1284 C C . VAL A 1 192 ? -23.439 -26.993 8.958 1.00 23.42 192 VAL A C 1
ATOM 1285 O O . VAL A 1 192 ? -22.854 -27.377 9.989 1.00 22.00 192 VAL A O 1
ATOM 1289 N N . PHE A 1 193 ? -23.097 -25.882 8.310 1.00 21.37 193 PHE A N 1
ATOM 1290 C CA . PHE A 1 193 ? -21.936 -25.089 8.714 1.00 24.53 193 PHE A CA 1
ATOM 1291 C C . PHE A 1 193 ? -22.358 -23.781 9.381 1.00 23.82 193 PHE A C 1
ATOM 1292 O O . PHE A 1 193 ? -21.515 -22.923 9.649 1.00 25.20 193 PHE A O 1
ATOM 1300 N N . SER A 1 194 ? -23.666 -23.599 9.549 1.00 26.67 194 SER A N 1
ATOM 1301 C CA . SER A 1 194 ? -24.236 -22.392 10.174 1.00 29.69 194 SER A CA 1
ATOM 1302 C C . SER A 1 194 ? -23.773 -21.089 9.517 1.00 31.84 194 SER A C 1
ATOM 1303 O O . SER A 1 194 ? -23.257 -20.180 10.188 1.00 32.96 194 SER A O 1
ATOM 1306 N N . VAL A 1 195 ? -24.023 -20.966 8.220 1.00 27.83 195 VAL A N 1
ATOM 1307 C CA . VAL A 1 195 ? -23.677 -19.763 7.487 1.00 27.21 195 VAL A CA 1
ATOM 1308 C C . VAL A 1 195 ? -24.847 -19.419 6.594 1.00 27.64 195 VAL A C 1
ATOM 1309 O O . VAL A 1 195 ? -25.667 -20.290 6.281 1.00 27.41 195 VAL A O 1
ATOM 1313 N N . PRO A 1 196 ? -24.973 -18.136 6.220 1.00 32.01 196 PRO A N 1
ATOM 1314 C CA . PRO A 1 196 ? -26.171 -17.720 5.496 1.00 29.93 196 PRO A CA 1
ATOM 1315 C C . PRO A 1 196 ? -26.171 -18.274 4.072 1.00 31.02 196 PRO A C 1
ATOM 1316 O O . PRO A 1 196 ? -27.228 -18.540 3.513 1.00 28.06 196 PRO A O 1
ATOM 1320 N N . SER A 1 197 ? -24.987 -18.434 3.488 1.00 29.54 197 SER A N 1
ATOM 1321 C CA . SER A 1 197 ? -24.873 -19.028 2.160 1.00 29.36 197 SER A CA 1
ATOM 1322 C C . SER A 1 197 ? -23.600 -19.853 2.078 1.00 27.66 197 SER A C 1
ATOM 1323 O O . SER A 1 197 ? -22.641 -19.595 2.802 1.00 25.60 197 SER A O 1
ATOM 1326 N N 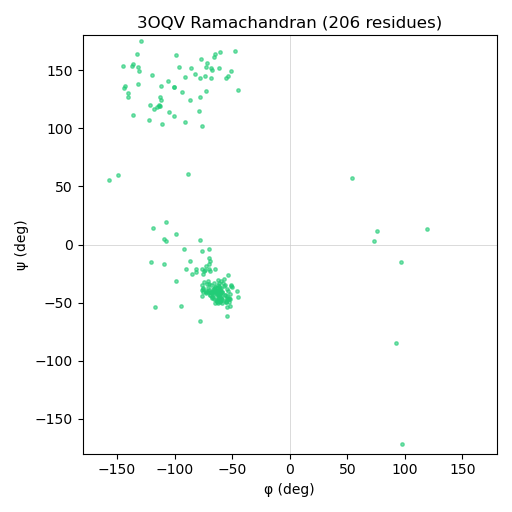. SER A 1 198 ? -23.600 -20.847 1.199 1.00 24.35 198 SER A N 1
ATOM 1327 C CA . SER A 1 198 ? -22.427 -21.705 1.042 1.00 24.63 198 SER A CA 1
ATOM 1328 C C . SER A 1 198 ? -22.255 -22.106 -0.414 1.00 25.61 198 SER A C 1
ATOM 1329 O O . SER A 1 198 ? -23.226 -22.431 -1.104 1.00 26.38 198 SER A O 1
ATOM 1332 N N . VAL A 1 199 ? -21.023 -22.021 -0.891 1.00 22.75 199 VAL A N 1
ATOM 1333 C CA . VAL A 1 199 ? -20.701 -22.451 -2.238 1.00 24.91 199 VAL A CA 1
ATOM 1334 C C . VAL A 1 199 ? -19.972 -23.785 -2.177 1.00 22.82 199 VAL A C 1
ATOM 1335 O O . VAL A 1 199 ? -18.889 -23.883 -1.618 1.00 23.84 199 VAL A O 1
ATOM 1339 N N . LEU A 1 200 ? -20.611 -24.822 -2.701 1.00 21.66 200 LEU A N 1
ATOM 1340 C CA . LEU A 1 200 ? -19.963 -26.101 -2.892 1.00 20.91 200 LEU A CA 1
ATOM 1341 C C . LEU A 1 200 ? -19.081 -26.081 -4.151 1.00 23.36 200 LEU A C 1
ATOM 1342 O O . LEU A 1 200 ? -19.585 -25.930 -5.280 1.00 22.04 200 LEU A O 1
ATOM 1347 N N . CYS A 1 201 ? -17.763 -26.210 -3.967 1.00 24.94 201 CYS A N 1
ATOM 1348 C CA . CYS A 1 201 ? -16.846 -26.228 -5.105 1.00 27.79 201 CYS A CA 1
ATOM 1349 C C . CYS A 1 201 ? -16.709 -27.644 -5.633 1.00 28.64 201 CYS A C 1
ATOM 1350 O O . CYS A 1 201 ? -16.428 -28.567 -4.870 1.00 27.75 201 CYS A O 1
ATOM 1353 N N . TYR A 1 202 ? -16.988 -27.834 -6.919 1.00 23.74 202 TYR A N 1
ATOM 1354 C CA . TYR A 1 202 ? -16.920 -29.170 -7.498 1.00 24.90 202 TYR A CA 1
ATOM 1355 C C . TYR A 1 202 ? -16.128 -29.162 -8.811 1.00 25.20 202 TYR A C 1
ATOM 1356 O O . TYR A 1 202 ? -16.096 -28.160 -9.522 1.00 22.69 202 TYR A O 1
ATOM 1365 N N . HIS A 1 203 ? -15.519 -30.296 -9.133 1.00 28.25 203 HIS A N 1
ATOM 1366 C CA . HIS A 1 203 ? -14.879 -30.495 -10.440 1.00 28.60 203 HIS A CA 1
ATOM 1367 C C . HIS A 1 203 ? -15.829 -31.217 -11.395 1.00 26.69 203 HIS A C 1
ATOM 1368 O O . HIS A 1 203 ? -16.739 -31.916 -10.949 1.00 25.56 203 HIS A O 1
ATOM 1375 N N . ILE A 1 204 ? -15.662 -30.999 -12.697 1.00 30.87 204 ILE A N 1
ATOM 1376 C CA . ILE A 1 204 ? -16.488 -31.686 -13.697 1.00 34.88 204 ILE A CA 1
ATOM 1377 C C . ILE A 1 204 ? -16.297 -33.192 -13.616 1.00 36.37 204 ILE A C 1
ATOM 1378 O O . ILE A 1 204 ? -15.238 -33.671 -13.217 1.00 35.89 204 ILE A O 1
ATOM 1383 N N . ASP A 1 205 ? -17.323 -33.937 -14.004 1.00 38.44 205 ASP A N 1
ATOM 1384 C CA . ASP A 1 205 ? -17.192 -35.378 -14.183 1.00 40.37 205 ASP A CA 1
ATOM 1385 C C . ASP A 1 205 ? -17.160 -36.104 -12.841 1.00 39.10 205 ASP A C 1
ATOM 1386 O O . ASP A 1 205 ? -16.824 -37.286 -12.778 1.00 39.86 205 ASP A O 1
ATOM 1391 N N . THR A 1 206 ? -17.491 -35.401 -11.765 1.00 34.86 206 THR A N 1
ATOM 1392 C CA . THR A 1 206 ? -17.565 -36.055 -10.464 1.00 32.32 206 THR A CA 1
ATOM 1393 C C . THR A 1 206 ? -19.003 -36.410 -10.106 1.00 31.64 206 THR A C 1
ATOM 1394 O O . THR A 1 206 ? -19.942 -35.898 -10.723 1.00 30.35 206 THR A O 1
ATOM 1398 N N . PRO A 1 207 ? -19.185 -37.315 -9.128 1.00 31.40 207 PRO A N 1
ATOM 1399 C CA . PRO A 1 207 ? -20.528 -37.826 -8.877 1.00 30.74 207 PRO A CA 1
ATOM 1400 C C . PRO A 1 207 ? -21.583 -36.759 -8.534 1.00 28.86 207 PRO A C 1
ATOM 1401 O O . PRO A 1 207 ? -22.754 -36.939 -8.858 1.00 28.78 207 PRO A O 1
ATOM 1405 N N . ILE A 1 208 ? -21.190 -35.689 -7.851 1.00 25.93 208 ILE A N 1
ATOM 1406 C CA . ILE A 1 208 ? -22.136 -34.607 -7.544 1.00 26.51 208 ILE A CA 1
ATOM 1407 C C . ILE A 1 208 ? -22.780 -34.026 -8.812 1.00 25.74 208 ILE A C 1
ATOM 1408 O O . ILE A 1 208 ? -23.944 -33.619 -8.793 1.00 27.07 208 ILE A O 1
ATOM 1413 N N . THR A 1 209 ? -22.059 -34.071 -9.932 1.00 27.21 209 THR A N 1
ATOM 1414 C CA . THR A 1 209 ? -22.602 -33.536 -11.171 1.00 26.54 209 THR A CA 1
ATOM 1415 C C . THR A 1 209 ? -23.736 -34.403 -11.705 1.00 30.02 209 THR A C 1
ATOM 1416 O O . THR A 1 209 ? -24.612 -33.912 -12.416 1.00 31.27 209 THR A O 1
ATOM 1420 N N . ALA A 1 210 ? -23.781 -35.663 -11.284 1.00 29.25 210 ALA A N 1
ATOM 1421 C CA . ALA A 1 210 ? -24.924 -36.519 -11.603 1.00 29.92 210 ALA A CA 1
ATOM 1422 C C . ALA A 1 210 ? -26.170 -36.131 -10.809 1.00 30.05 210 ALA A C 1
ATOM 1423 O O . ALA A 1 210 ? -27.269 -36.076 -11.358 1.00 29.39 210 ALA A O 1
ATOM 1425 N N . PHE A 1 211 ? -25.990 -35.791 -9.534 1.00 27.95 211 PHE A N 1
ATOM 1426 C CA . PHE A 1 211 ? -27.071 -35.217 -8.735 1.00 27.76 211 PHE A CA 1
ATOM 1427 C C . PHE A 1 211 ? -27.574 -33.907 -9.345 1.00 28.94 211 PHE A C 1
ATOM 1428 O O . PHE A 1 211 ? -28.781 -33.677 -9.450 1.00 31.95 211 PHE A O 1
ATOM 1436 N N . LEU A 1 212 ? -26.648 -33.036 -9.722 1.00 27.83 212 LEU A N 1
ATOM 1437 C CA . LEU A 1 212 ? -27.004 -31.681 -10.155 1.00 29.22 212 LEU A CA 1
ATOM 1438 C C . LEU A 1 212 ? -27.739 -31.686 -11.496 1.00 30.06 212 LEU A C 1
ATOM 1439 O O . LEU A 1 212 ? -28.491 -30.766 -11.813 1.00 29.08 212 LEU A O 1
ATOM 1444 N N . SER A 1 213 ? -27.558 -32.737 -12.281 1.00 29.80 213 SER A N 1
ATOM 1445 C CA . SER A 1 213 ? -28.161 -32.753 -13.613 1.00 34.66 213 SER A CA 1
ATOM 1446 C C . SER A 1 213 ? -29.554 -33.402 -13.659 1.00 37.24 213 SER A C 1
ATOM 1447 O O . SER A 1 213 ? -30.217 -33.400 -14.701 1.00 37.51 213 SER A O 1
ATOM 1450 N N . ARG A 1 214 ? -30.014 -33.931 -12.530 1.00 37.49 214 ARG A N 1
ATOM 1451 C CA . ARG A 1 214 ? -31.234 -34.734 -12.534 1.00 40.27 214 ARG A CA 1
ATOM 1452 C C . ARG A 1 214 ? -32.495 -33.895 -12.722 1.00 45.09 214 ARG A C 1
ATOM 1453 O O . ARG A 1 214 ? -32.542 -32.729 -12.336 1.00 45.95 214 ARG A O 1
ATOM 1455 N N . ARG A 1 215 ? -33.521 -34.520 -13.291 1.00 49.18 215 ARG A N 1
ATOM 1456 C CA . ARG A 1 215 ? -34.626 -33.801 -13.923 1.00 55.46 215 ARG A CA 1
ATOM 1457 C C . ARG A 1 215 ? -35.246 -32.786 -12.964 1.00 56.81 215 ARG A C 1
ATOM 1458 O O . ARG A 1 215 ? -35.292 -33.013 -11.754 1.00 58.45 215 ARG A O 1
ATOM 1460 N N . GLU A 1 216 ? -35.687 -31.653 -13.504 1.00 59.02 216 GLU A N 1
ATOM 1461 C CA . GLU A 1 216 ? -36.316 -30.615 -12.691 1.00 60.72 216 GLU A CA 1
ATOM 1462 C C . GLU A 1 216 ? -37.751 -31.003 -12.339 1.00 63.13 216 GLU A C 1
ATOM 1463 O O . GLU A 1 216 ? -38.499 -31.487 -13.194 1.00 64.71 216 GLU A O 1
ATOM 1465 N N . GLY A 1 218 ? -39.479 -29.382 -9.413 1.00 60.27 218 GLY A N 1
ATOM 1466 C CA . GLY A 1 218 ? -39.424 -28.084 -8.748 1.00 60.23 218 GLY A CA 1
ATOM 1467 C C . GLY A 1 218 ? -38.740 -28.119 -7.388 1.00 60.72 218 GLY A C 1
ATOM 1468 O O . GLY A 1 218 ? -38.908 -27.201 -6.581 1.00 59.94 218 GLY A O 1
ATOM 1469 N N . PHE A 1 219 ? -37.940 -29.157 -7.144 1.00 60.23 219 PHE A N 1
ATOM 1470 C CA . PHE A 1 219 ? -37.180 -29.269 -5.893 1.00 61.10 219 PHE A CA 1
ATOM 1471 C C . PHE A 1 219 ? -36.082 -28.206 -5.760 1.00 58.61 219 PHE A C 1
ATOM 1472 O O . PHE A 1 219 ? -35.514 -27.750 -6.754 1.00 58.99 219 PHE A O 1
ATOM 1480 N N . ARG A 1 220 ? -35.775 -27.833 -4.521 1.00 56.21 220 ARG A N 1
ATOM 1481 C CA . ARG A 1 220 ? -34.690 -26.902 -4.252 1.00 51.79 220 ARG A CA 1
ATOM 1482 C C . ARG A 1 220 ? -33.890 -27.303 -3.005 1.00 49.05 220 ARG A C 1
ATOM 1483 O O . ARG A 1 220 ? -34.455 -27.577 -1.949 1.00 49.05 220 ARG A O 1
ATOM 1485 N N . ALA A 1 221 ? -32.569 -27.349 -3.148 1.00 44.38 221 ALA A N 1
ATOM 1486 C CA . ALA A 1 221 ? -31.658 -27.224 -2.012 1.00 38.37 221 ALA A CA 1
ATOM 1487 C C . ALA A 1 221 ? -32.018 -26.041 -1.108 1.00 37.14 221 ALA A C 1
ATOM 1488 O O . ALA A 1 221 ? -32.838 -25.183 -1.473 1.00 34.26 221 ALA A O 1
ATOM 1490 N N . ALA A 1 222 ? -31.439 -26.006 0.087 1.00 33.44 222 ALA A N 1
ATOM 1491 C CA . ALA A 1 222 ? -31.695 -24.890 1.009 1.00 33.18 222 ALA A CA 1
ATOM 1492 C C . ALA A 1 222 ? -31.374 -23.563 0.324 1.00 31.42 222 ALA A C 1
ATOM 1493 O O . ALA A 1 222 ? -30.453 -23.490 -0.477 1.00 28.96 222 ALA A O 1
ATOM 1495 N N . GLU A 1 223 ? -32.157 -22.524 0.612 1.00 33.94 223 GLU A N 1
ATOM 1496 C CA . GLU A 1 223 ? -31.741 -21.157 0.338 1.00 33.64 223 GLU A CA 1
ATOM 1497 C C . GLU A 1 223 ? -30.299 -20.909 0.764 1.00 31.09 223 GLU A C 1
ATOM 1498 O O . GLU A 1 223 ? -29.899 -21.233 1.885 1.00 31.47 223 GLU A O 1
ATOM 1504 N N . GLY A 1 224 ? -29.534 -20.293 -0.125 1.00 29.30 224 GLY A N 1
ATOM 1505 C CA . GLY A 1 224 ? -28.150 -19.956 0.166 1.00 29.88 224 GLY A CA 1
ATOM 1506 C C . GLY A 1 224 ? -27.197 -21.012 -0.374 1.00 27.84 224 GLY A C 1
ATOM 1507 O O . GLY A 1 224 ? -25.996 -20.782 -0.456 1.00 29.82 224 GLY A O 1
ATOM 1508 N N . GLN A 1 225 ? -27.727 -22.177 -0.732 1.00 26.07 225 GLN A N 1
ATOM 1509 C CA . GLN A 1 225 ? -26.861 -23.246 -1.243 1.00 26.05 225 GLN A CA 1
ATOM 1510 C C . GLN A 1 225 ? -26.504 -22.953 -2.693 1.00 26.36 225 GLN A C 1
ATOM 1511 O O . GLN A 1 225 ? -27.388 -22.753 -3.506 1.00 25.18 225 GLN A O 1
ATOM 1517 N N . ALA A 1 226 ? -25.212 -22.948 -3.021 1.00 26.09 226 ALA A N 1
ATOM 1518 C CA . ALA A 1 226 ? -24.785 -22.795 -4.417 1.00 22.51 226 ALA A CA 1
ATOM 1519 C C . ALA A 1 226 ? -23.723 -23.836 -4.779 1.00 23.66 226 ALA A C 1
ATOM 1520 O O . ALA A 1 226 ? -23.153 -24.487 -3.900 1.00 21.09 226 ALA A O 1
ATOM 1522 N N . TYR A 1 227 ? -23.501 -24.018 -6.078 1.00 21.62 227 TYR A N 1
ATOM 1523 C CA . TYR A 1 227 ? -22.597 -25.053 -6.577 1.00 20.36 227 TYR A CA 1
ATOM 1524 C C . TYR A 1 227 ? -21.746 -24.439 -7.684 1.00 23.48 227 TYR A C 1
ATOM 1525 O O . TYR A 1 227 ? -22.265 -24.110 -8.755 1.00 25.19 227 TYR A O 1
ATOM 1534 N N . VAL A 1 228 ? -20.452 -24.270 -7.425 1.00 21.27 228 VAL A N 1
ATOM 1535 C CA . VAL A 1 228 ? -19.591 -23.515 -8.327 1.00 22.24 228 VAL A CA 1
ATOM 1536 C C . VAL A 1 228 ? -18.544 -24.447 -8.91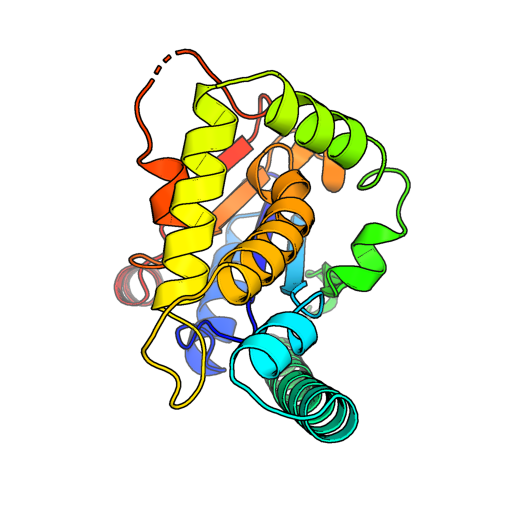0 1.00 25.50 228 VAL A C 1
ATOM 1537 O O . VAL A 1 228 ? -17.828 -25.128 -8.160 1.00 25.60 228 VAL A O 1
ATOM 1541 N N . VAL A 1 229 ? -18.566 -24.604 -10.232 1.00 27.18 229 VAL A N 1
ATOM 1542 C CA . VAL A 1 229 ? -17.619 -25.507 -10.890 1.00 27.31 229 VAL A CA 1
ATOM 1543 C C . VAL A 1 229 ? -16.222 -24.898 -10.882 1.00 27.13 229 VAL A C 1
ATOM 1544 O O . VAL A 1 229 ? -16.055 -23.707 -11.113 1.00 24.48 229 VAL A O 1
ATOM 1548 N N . VAL A 1 230 ? -15.233 -25.691 -10.497 1.00 26.37 230 VAL A N 1
ATOM 1549 C CA . VAL A 1 230 ? -13.873 -25.184 -10.460 1.00 30.68 230 VAL A CA 1
ATOM 1550 C C . VAL A 1 230 ? -13.053 -25.908 -11.523 1.00 30.86 230 VAL A C 1
ATOM 1551 O O . VAL A 1 230 ? -12.983 -27.132 -11.524 1.00 30.63 230 VAL A O 1
ATOM 1555 N N . ARG A 1 231 ? -12.515 -25.157 -12.479 1.00 28.72 231 ARG A N 1
ATOM 1556 C CA . ARG A 1 231 ? -11.743 -25.764 -13.559 1.00 33.71 231 ARG A CA 1
ATOM 1557 C C . ARG A 1 231 ? -10.275 -25.365 -13.437 1.00 34.49 231 ARG A C 1
ATOM 1558 O O . ARG A 1 231 ? -9.960 -24.181 -13.298 1.00 34.44 231 ARG A O 1
ATOM 1566 N N . PRO A 1 232 ? -9.376 -26.361 -13.379 1.00 38.25 232 PRO A N 1
ATOM 1567 C CA . PRO A 1 232 ? -8.001 -26.087 -12.973 1.00 38.72 232 PRO A CA 1
ATOM 1568 C C . PRO A 1 232 ? -7.329 -25.019 -13.824 1.00 41.87 232 PRO A C 1
ATOM 1569 O O . PRO A 1 232 ? -6.537 -24.222 -13.313 1.00 43.69 232 PRO A O 1
ATOM 1573 N N . GLN A 1 233 ? -7.647 -24.985 -15.111 1.00 43.76 233 GLN A N 1
ATOM 1574 C CA . GLN A 1 233 ? -7.031 -23.996 -15.984 1.00 46.96 233 GLN A CA 1
ATOM 1575 C C . GLN A 1 233 ? -7.617 -22.603 -15.767 1.00 46.49 233 GLN A C 1
ATOM 1576 O O . GLN A 1 233 ? -6.947 -21.596 -15.993 1.00 46.51 233 GLN A O 1
ATOM 1582 N N . GLU A 1 234 ? -8.855 -22.550 -15.285 1.00 45.34 234 GLU A N 1
ATOM 1583 C CA . GLU A 1 234 ? -9.468 -21.282 -14.906 1.00 44.54 234 GLU A CA 1
ATOM 1584 C C . GLU A 1 234 ? -8.940 -20.778 -13.567 1.00 44.54 234 GLU A C 1
ATOM 1585 O O . GLU A 1 234 ? -8.784 -19.573 -13.364 1.00 43.88 234 GLU A O 1
ATOM 1591 N N . LEU A 1 235 ? -8.658 -21.706 -12.657 1.00 43.50 235 LEU A N 1
ATOM 1592 C CA . LEU A 1 235 ? -7.877 -21.387 -11.472 1.00 45.59 235 LEU A CA 1
ATOM 1593 C C . LEU A 1 235 ? -6.557 -20.741 -11.869 1.00 47.08 235 LEU A C 1
ATOM 1594 O O . LEU A 1 235 ? -6.296 -19.588 -11.530 1.00 46.81 235 LEU A O 1
ATOM 1599 N N . ALA A 1 236 ? -5.738 -21.485 -12.606 1.00 49.97 236 ALA A N 1
ATOM 1600 C CA . ALA A 1 236 ? -4.418 -21.008 -13.009 1.00 54.14 236 ALA A CA 1
ATOM 1601 C C . ALA A 1 236 ? -4.549 -19.735 -13.830 1.00 57.09 236 ALA A C 1
ATOM 1602 O O . ALA A 1 236 ? -3.752 -18.807 -13.691 1.00 59.63 236 ALA A O 1
ATOM 1604 N N . ASP A 1 237 ? -5.588 -19.688 -14.656 1.00 59.85 237 ASP A N 1
ATOM 1605 C CA . ASP A 1 237 ? -5.962 -18.479 -15.387 1.00 62.40 237 ASP A CA 1
ATOM 1606 C C . ASP A 1 237 ? -6.110 -17.251 -14.481 1.00 62.08 237 ASP A C 1
ATOM 1607 O O . ASP A 1 237 ? -5.692 -16.151 -14.842 1.00 62.05 237 ASP A O 1
ATOM 1612 N N . ALA A 1 238 ? -6.744 -17.436 -13.327 1.00 60.90 238 ALA A N 1
ATOM 1613 C CA . ALA A 1 238 ? -7.042 -16.325 -12.430 1.00 61.06 238 ALA A CA 1
ATOM 1614 C C . ALA A 1 238 ? -5.853 -16.022 -11.526 1.00 62.56 238 ALA A C 1
ATOM 1615 O O . ALA A 1 238 ? -5.702 -14.899 -11.044 1.00 62.77 238 ALA A O 1
ATOM 1617 N N . ALA A 1 239 ? -5.012 -17.029 -11.301 1.00 63.05 239 ALA A N 1
ATOM 1618 C CA . ALA A 1 239 ? -3.827 -16.875 -10.463 1.00 64.22 239 ALA A CA 1
ATOM 1619 C C . ALA A 1 239 ? -2.557 -16.887 -11.307 1.00 65.88 239 ALA A C 1
ATOM 1620 O O . ALA A 1 239 ? -2.395 -16.069 -12.216 1.00 67.41 239 ALA A O 1
#

InterPro domains:
  IPR030903 Cyclodipeptide synthase [PF16715] (18-232)
  IPR030903 Cyclodipeptide synthase [TIGR04539] (14-232)
  IPR038622 Cyclodipeptide synthase superfamily [G3DSA:3.40.50.11710] (28-239)

Solvent-accessible surface area: 10949 Å² total; per-residue (Å²): 141,28,82,1,0,5,1,32,2,29,33,46,31,108,58,11,46,57,149,41,3,19,40,1,1,83,40,0,44,134,86,29,85,111,6,1,0,2,24,8,25,16,53,26,46,53,18,15,78,24,49,65,94,56,59,105,88,0,99,147,28,17,120,176,50,12,79,69,10,88,129,70,8,184,119,0,26,143,65,41,27,109,56,27,149,60,21,85,48,40,11,0,47,96,1,40,132,29,87,77,5,134,44,2,60,114,114,7,45,102,19,38,140,133,42,86,46,4,15,69,7,0,82,57,7,6,124,18,20,0,109,100,27,80,56,150,34,128,52,63,52,85,54,10,53,173,3,0,49,52,24,0,24,0,24,0,0,14,5,12,18,0,15,31,4,8,80,16,98,37,0,24,16,8,41,8,77,123,21,34,16,38,26,25,62,92,28,96,127,106,101,80,32,36,167,27,22,38,58,54,40,4,108,35,144,91,11,43,124,68,109

Radius of gyration: 16.8 Å; Cα contacts (8 Å, |Δi|>4): 300; chains: 1; bounding box: 43×48×32 Å

Secondary structure (DSSP, 8-state):
-EEEEEEEEESS-TT--HHHHHHHHHHHHHHEEEEEEEEE-SSHHHHHHHHT--HHHHHHHHHHHHHHHHHHHHHHHHHH-TTGGGEEEEEHHHHTTSHHHHHHHHHHHHHHHH-HHHHHHHHHHHHHHHHT-SSS-----HHHHHHHHHHHHHHHHHHHHHHHHHT-S-EEEEE-TTSHHHHHHTS-------TTEEEEE--HHHHHHH-

GO terms:
  GO:0002780 antibacterial peptide biosynthetic process (P, IDA)
  GO:0016755 aminoacyltransferase activity (F, IDA)

CATH classification: 3.40.50.11710

Organism: Streptomyces noursei (NCBI:txid1971)